Protein AF-A0AAE1GDQ4-F1 (afdb_monomer_lite)

InterPro domains:
  IPR008253 Marvel domain [PF01284] (25-199)
  IPR008253 Marvel domain [PS51225] (25-206)
  IPR050578 MARVEL domain-containing and chemokine-like factor proteins [PTHR22776] (18-206)

Structure (mmCIF, N/CA/C/O backbone):
data_AF-A0AAE1GDQ4-F1
#
_entry.id   AF-A0AAE1GDQ4-F1
#
loop_
_atom_site.group_PDB
_atom_site.id
_atom_site.type_symbol
_atom_site.label_atom_id
_atom_site.label_alt_id
_atom_site.label_comp_id
_atom_site.label_asym_id
_atom_site.label_entity_id
_atom_site.label_seq_id
_atom_site.pdbx_PDB_ins_code
_atom_site.Cartn_x
_atom_site.Cartn_y
_atom_site.Cartn_z
_atom_site.occupancy
_atom_site.B_iso_or_equiv
_atom_site.auth_seq_id
_atom_site.auth_comp_id
_atom_site.auth_asym_id
_atom_site.auth_atom_id
_atom_site.pdbx_PDB_model_num
ATOM 1 N N . MET A 1 1 ? -44.568 0.736 53.222 1.00 46.97 1 MET A N 1
ATOM 2 C CA . MET A 1 1 ? -43.226 1.310 52.987 1.00 46.97 1 MET A CA 1
ATOM 3 C C . MET A 1 1 ? -42.491 0.391 52.023 1.00 46.97 1 MET A C 1
ATOM 5 O O . MET A 1 1 ? -42.365 -0.782 52.337 1.00 46.97 1 MET A O 1
ATOM 9 N N . SER A 1 2 ? -42.116 0.872 50.833 1.00 54.56 2 SER A N 1
ATOM 10 C CA . SER A 1 2 ? -41.377 0.086 49.831 1.00 54.56 2 SER A CA 1
ATOM 11 C C . SER A 1 2 ? -39.882 0.270 50.073 1.00 54.56 2 SER A C 1
ATOM 13 O O . SER A 1 2 ? -39.339 1.333 49.782 1.00 54.56 2 SER A O 1
ATOM 15 N N . THR A 1 3 ? -39.226 -0.729 50.654 1.00 66.75 3 THR A N 1
ATOM 16 C CA . THR A 1 3 ? -37.780 -0.731 50.899 1.00 66.75 3 THR A CA 1
ATOM 17 C C . THR A 1 3 ? -37.045 -0.834 49.563 1.00 66.75 3 THR A C 1
ATOM 19 O O . THR A 1 3 ? -37.092 -1.864 48.894 1.00 66.75 3 THR A O 1
ATOM 22 N N . GLN A 1 4 ? -36.382 0.245 49.147 1.00 67.12 4 GLN A N 1
ATOM 23 C CA . GLN A 1 4 ? -35.534 0.246 47.958 1.00 67.12 4 GLN A CA 1
ATOM 24 C C . GLN A 1 4 ? -34.230 -0.491 48.290 1.00 67.12 4 GLN A C 1
ATOM 26 O O . GLN A 1 4 ? -33.399 0.000 49.050 1.00 67.12 4 GLN A O 1
ATOM 31 N N . VAL A 1 5 ? -34.079 -1.704 47.759 1.00 68.38 5 VAL A N 1
ATOM 32 C CA . VAL A 1 5 ? -32.880 -2.530 47.949 1.00 68.38 5 VAL A CA 1
ATOM 33 C C . VAL A 1 5 ? -31.873 -2.185 46.853 1.00 68.38 5 VAL A C 1
ATOM 35 O O . VAL A 1 5 ? -32.047 -2.560 45.695 1.00 68.38 5 VAL A O 1
ATOM 38 N N . THR A 1 6 ? -30.813 -1.463 47.211 1.00 74.62 6 THR A N 1
ATOM 39 C CA . THR A 1 6 ? -29.694 -1.174 46.303 1.00 74.62 6 THR A CA 1
ATOM 40 C C . THR A 1 6 ? -28.733 -2.361 46.296 1.00 74.62 6 THR A C 1
ATOM 42 O O . THR A 1 6 ? -28.017 -2.605 47.266 1.00 74.62 6 THR A O 1
ATOM 45 N N . VAL A 1 7 ? -28.718 -3.125 45.202 1.00 69.19 7 VAL A N 1
ATOM 46 C CA . VAL A 1 7 ? -27.803 -4.261 45.023 1.00 69.19 7 VAL A CA 1
ATOM 47 C C . VAL A 1 7 ? -26.438 -3.739 44.573 1.00 69.19 7 VAL A C 1
ATOM 49 O O . VAL A 1 7 ? -26.256 -3.351 43.419 1.00 69.19 7 VAL A O 1
ATOM 52 N N . HIS A 1 8 ? -25.452 -3.752 45.469 1.00 58.66 8 HIS A N 1
ATOM 53 C CA . HIS A 1 8 ? -24.060 -3.506 45.100 1.00 58.66 8 HIS A CA 1
ATOM 54 C C . HIS A 1 8 ? -23.492 -4.745 44.399 1.00 58.66 8 HIS A C 1
ATOM 56 O O . HIS A 1 8 ? -23.156 -5.743 45.036 1.00 58.66 8 HIS A O 1
ATOM 62 N N . ARG A 1 9 ? -23.377 -4.699 43.067 1.00 71.38 9 ARG A N 1
ATOM 63 C CA . ARG A 1 9 ? -22.650 -5.723 42.309 1.00 71.38 9 ARG A CA 1
ATOM 64 C C . ARG A 1 9 ? -21.151 -5.484 42.478 1.00 71.38 9 ARG A C 1
ATOM 66 O O . ARG A 1 9 ? -20.588 -4.598 41.842 1.00 71.38 9 ARG A O 1
ATOM 73 N N . MET A 1 10 ? -20.504 -6.282 43.321 1.00 57.12 10 MET A N 1
ATOM 74 C CA . MET A 1 10 ? -19.045 -6.318 43.406 1.00 57.12 10 MET A CA 1
ATOM 75 C C . MET A 1 10 ? -18.496 -6.947 42.119 1.00 57.12 10 MET A C 1
ATOM 77 O O . MET A 1 10 ? -18.742 -8.119 41.836 1.00 57.12 10 MET A O 1
ATOM 81 N N . VAL A 1 11 ? -17.798 -6.158 41.303 1.00 65.12 11 VAL A N 1
ATOM 82 C CA . VAL A 1 11 ? -17.049 -6.667 40.149 1.00 65.12 11 VAL A CA 1
ATOM 83 C C . VAL A 1 11 ? -15.623 -6.915 40.618 1.00 65.12 11 VAL A C 1
ATOM 85 O O . VAL A 1 11 ? -14.851 -5.979 40.801 1.00 65.12 11 VAL A O 1
ATOM 88 N N . THR A 1 12 ? -15.279 -8.178 40.850 1.00 55.09 12 THR A N 1
ATOM 89 C CA . THR A 1 12 ? -13.915 -8.570 41.210 1.00 55.09 12 THR A CA 1
ATOM 90 C C . THR A 1 12 ? -13.038 -8.528 39.959 1.00 55.09 12 THR A C 1
ATOM 92 O O . THR A 1 12 ? -13.081 -9.438 39.134 1.00 55.09 12 THR A O 1
ATOM 95 N N . THR A 1 13 ? -12.246 -7.471 39.788 1.00 55.44 13 THR A N 1
ATOM 96 C CA . THR A 1 13 ? -11.161 -7.432 38.796 1.00 55.44 13 THR A CA 1
ATOM 97 C C . THR A 1 13 ? -9.963 -8.211 39.328 1.00 55.44 13 THR A C 1
ATOM 99 O O . THR A 1 13 ? -9.204 -7.710 40.154 1.00 55.44 13 THR A O 1
ATOM 102 N N . THR A 1 14 ? -9.781 -9.446 38.865 1.00 54.84 14 THR A N 1
ATOM 103 C CA . THR A 1 14 ? -8.554 -10.220 39.080 1.00 54.84 14 THR A CA 1
ATOM 104 C C . THR A 1 14 ? -7.419 -9.628 38.241 1.00 54.84 14 THR A C 1
ATOM 106 O O . THR A 1 14 ? -7.330 -9.856 37.037 1.00 54.84 14 THR A O 1
ATOM 109 N N . THR A 1 15 ? -6.524 -8.862 38.866 1.00 52.34 15 THR A N 1
ATOM 110 C CA . THR A 1 15 ? -5.262 -8.426 38.252 1.00 52.34 15 THR A CA 1
ATOM 111 C C . THR A 1 15 ? -4.237 -9.556 38.336 1.00 52.34 15 THR A C 1
ATOM 113 O O . THR A 1 15 ? -3.347 -9.546 39.184 1.00 52.34 15 THR A O 1
ATOM 116 N N . THR A 1 16 ? -4.363 -10.569 37.480 1.00 49.81 16 THR A N 1
ATOM 117 C CA . THR A 1 16 ? -3.269 -11.523 37.264 1.00 49.81 16 THR A CA 1
ATOM 118 C C . THR A 1 16 ? -2.230 -10.860 36.366 1.00 49.81 16 THR A C 1
ATOM 120 O O . THR A 1 16 ? -2.502 -10.617 35.192 1.00 49.81 16 THR A O 1
ATOM 123 N N . SER A 1 17 ? -1.038 -10.591 36.897 1.00 46.94 17 SER A N 1
ATOM 124 C CA . SER A 1 17 ? 0.158 -10.130 36.172 1.00 46.94 17 SER A CA 1
ATOM 125 C C . SER A 1 17 ? 0.766 -11.220 35.271 1.00 46.94 17 SER A C 1
ATOM 127 O O . SER A 1 17 ? 1.981 -11.356 35.159 1.00 46.94 17 SER A O 1
ATOM 129 N N . ALA A 1 18 ? -0.074 -12.018 34.614 1.00 51.00 18 ALA A N 1
ATOM 130 C CA . ALA A 1 18 ? 0.344 -12.790 33.459 1.00 51.00 18 ALA A CA 1
ATOM 131 C C . ALA A 1 18 ? 0.301 -11.841 32.260 1.00 51.00 18 ALA A C 1
ATOM 133 O O . ALA A 1 18 ? -0.685 -11.127 32.083 1.00 51.00 18 ALA A O 1
ATOM 134 N N . PHE A 1 19 ? 1.358 -11.814 31.448 1.00 56.25 19 PHE A N 1
ATOM 135 C CA . PHE A 1 19 ? 1.336 -11.184 30.130 1.00 56.25 19 PHE A CA 1
ATOM 136 C C . PHE A 1 19 ? 0.206 -11.831 29.320 1.00 56.25 19 PHE A C 1
ATOM 138 O O . PHE A 1 19 ? 0.348 -12.916 28.757 1.00 56.25 19 PHE A O 1
ATOM 145 N N . LEU A 1 20 ? -0.971 -11.214 29.376 1.00 59.50 20 LEU A N 1
ATOM 146 C CA . LEU A 1 20 ? -2.218 -11.791 28.907 1.00 59.50 20 LEU A CA 1
ATOM 147 C C . LEU A 1 20 ? -2.304 -11.479 27.417 1.00 59.50 20 LEU A C 1
ATOM 149 O O . LEU A 1 20 ? -2.966 -10.535 26.994 1.00 59.50 20 LEU A O 1
ATOM 153 N N . VAL A 1 21 ? -1.544 -12.244 26.626 1.00 66.25 21 VAL A N 1
ATOM 154 C CA . VAL A 1 21 ? -1.592 -12.164 25.165 1.00 66.25 21 VAL A CA 1
ATOM 155 C C . VAL A 1 21 ? -3.022 -12.431 24.741 1.00 66.25 21 VAL A C 1
ATOM 157 O O . VAL A 1 21 ? -3.552 -13.527 24.945 1.00 66.25 21 VAL A O 1
ATOM 160 N N . ASN A 1 22 ? -3.652 -11.440 24.121 1.00 70.69 22 ASN A N 1
ATOM 161 C CA . ASN A 1 22 ? -4.989 -11.591 23.578 1.00 70.69 22 ASN A CA 1
ATOM 162 C C . ASN A 1 22 ? -4.940 -12.403 22.273 1.00 70.69 22 ASN A C 1
ATOM 164 O O . ASN A 1 22 ? -5.109 -11.873 21.174 1.00 70.69 22 ASN A O 1
ATOM 168 N N . VAL A 1 23 ? -4.726 -13.718 22.387 1.00 73.50 23 VAL A N 1
ATOM 169 C CA . VAL A 1 23 ? -4.762 -14.662 21.252 1.00 73.50 23 VAL A CA 1
ATOM 170 C C . VAL A 1 23 ? -6.139 -14.642 20.569 1.00 73.50 23 VAL A C 1
ATOM 172 O O . VAL A 1 23 ? -6.253 -14.927 19.376 1.00 73.50 23 VAL A O 1
ATOM 175 N N . GLY A 1 24 ? -7.185 -14.235 21.298 1.00 73.62 24 GLY A N 1
ATOM 176 C CA . GLY A 1 24 ? -8.518 -13.993 20.752 1.00 73.62 24 GLY A CA 1
ATOM 177 C C . GLY A 1 24 ? -8.519 -12.938 19.645 1.00 73.62 24 GLY A C 1
ATOM 178 O O . GLY A 1 24 ? -9.182 -13.143 18.632 1.00 73.62 24 GLY A O 1
ATOM 179 N N . TYR A 1 25 ? -7.719 -11.872 19.774 1.00 75.38 25 TYR A N 1
ATOM 180 C CA . TYR A 1 25 ? -7.635 -10.800 18.775 1.00 75.38 25 TYR A CA 1
ATOM 181 C C . TYR A 1 25 ? -7.062 -11.284 17.436 1.00 75.38 25 TYR A C 1
ATOM 183 O O . TYR A 1 25 ? -7.569 -10.900 16.385 1.00 75.38 25 TYR A O 1
ATOM 191 N N . ILE A 1 26 ? -6.081 -12.195 17.448 1.00 78.88 26 ILE A N 1
ATOM 192 C CA . ILE A 1 26 ? -5.488 -12.775 16.224 1.00 78.88 26 ILE A CA 1
ATOM 193 C C . ILE A 1 26 ? -6.534 -13.522 15.392 1.00 78.88 26 ILE A C 1
ATOM 195 O O . ILE A 1 26 ? -6.470 -13.509 14.168 1.00 78.88 26 ILE A O 1
ATOM 199 N N . LYS A 1 27 ? -7.515 -14.152 16.047 1.00 80.25 27 LYS A N 1
ATOM 200 C CA . LYS A 1 27 ? -8.604 -14.876 15.376 1.00 80.25 27 LYS A CA 1
ATOM 201 C C . LYS A 1 27 ? -9.712 -13.954 14.865 1.00 80.25 27 LYS A C 1
ATOM 203 O O . LYS A 1 27 ? -10.596 -14.411 14.144 1.00 80.25 27 LYS A O 1
ATOM 208 N N . THR A 1 28 ? -9.697 -12.675 15.237 1.00 82.12 28 THR A N 1
ATOM 209 C CA . THR A 1 28 ? -10.681 -11.710 14.740 1.00 82.12 28 THR A CA 1
ATOM 210 C C . THR A 1 28 ? -10.352 -11.286 13.313 1.00 82.12 28 THR A C 1
ATOM 212 O O . THR A 1 28 ? -9.190 -11.192 12.924 1.00 82.12 28 THR A O 1
ATOM 215 N N . PHE A 1 29 ? -11.387 -10.962 12.541 1.00 77.38 29 PHE A N 1
ATOM 216 C CA . PHE A 1 29 ? -11.241 -10.432 11.187 1.00 77.38 29 PHE A CA 1
ATOM 217 C C . PHE A 1 29 ? -10.259 -9.238 11.077 1.00 77.38 29 PHE A C 1
ATOM 219 O O . PHE A 1 29 ? -9.346 -9.318 10.256 1.00 77.38 29 PHE A O 1
ATOM 226 N N . PRO A 1 30 ? -10.351 -8.168 11.901 1.00 78.56 30 PRO A N 1
ATOM 227 C CA . PRO A 1 30 ? -9.391 -7.061 11.840 1.00 78.56 30 PRO A CA 1
ATOM 228 C C . PRO A 1 30 ? -7.964 -7.480 12.223 1.00 78.56 30 PRO A C 1
ATOM 230 O O . PRO A 1 30 ? -7.009 -6.985 11.626 1.00 78.56 30 PRO A O 1
ATOM 233 N N . GLY A 1 31 ? -7.803 -8.421 13.160 1.00 81.75 31 GLY A N 1
ATOM 234 C CA . GLY A 1 31 ? -6.495 -8.977 13.513 1.00 81.75 31 GLY A CA 1
ATOM 235 C C . GLY A 1 31 ? -5.834 -9.697 12.336 1.00 81.75 31 GLY A C 1
ATOM 236 O O . GLY A 1 31 ? -4.683 -9.409 12.008 1.00 81.75 31 GLY A O 1
ATOM 237 N N . ILE A 1 32 ? -6.580 -10.564 11.644 1.00 85.38 32 ILE A N 1
ATOM 238 C CA . ILE A 1 32 ? -6.096 -11.300 10.464 1.00 85.38 32 ILE A CA 1
ATOM 239 C C . ILE A 1 32 ? -5.674 -10.331 9.349 1.00 85.38 32 ILE A C 1
ATOM 241 O O . ILE A 1 32 ? -4.596 -10.483 8.774 1.00 85.38 32 ILE A O 1
ATOM 245 N N . VAL A 1 33 ? -6.481 -9.302 9.070 1.00 82.81 33 VAL A N 1
ATOM 246 C CA . VAL A 1 33 ? -6.175 -8.303 8.029 1.00 82.81 33 VAL A CA 1
ATOM 247 C C . VAL A 1 33 ? -4.870 -7.558 8.331 1.00 82.81 33 VAL A C 1
ATOM 249 O O . VAL A 1 33 ? -4.048 -7.390 7.430 1.00 82.81 33 VAL A O 1
ATOM 252 N N . LYS A 1 34 ? -4.628 -7.170 9.589 1.00 86.75 34 LYS A N 1
ATOM 253 C CA . LYS A 1 34 ? -3.372 -6.514 9.995 1.00 86.75 34 LYS A CA 1
ATOM 254 C C . LYS A 1 34 ? -2.157 -7.433 9.849 1.00 86.75 34 LYS A C 1
ATOM 256 O O . LYS A 1 34 ? -1.096 -6.969 9.443 1.00 86.75 34 LYS A O 1
ATOM 261 N N . ILE A 1 35 ? -2.301 -8.730 10.127 1.00 87.31 35 ILE A N 1
A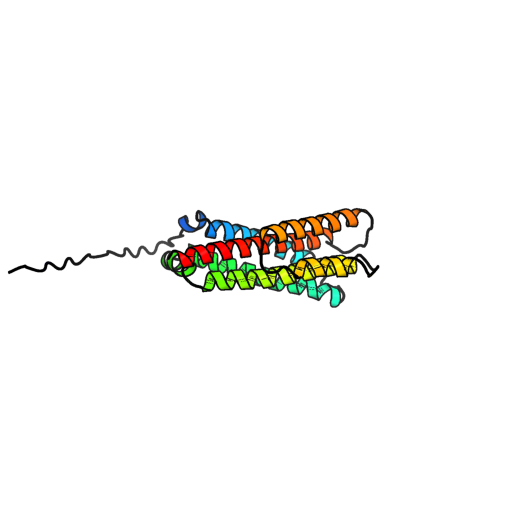TOM 262 C CA . ILE A 1 35 ? -1.217 -9.708 9.928 1.00 87.31 35 ILE A CA 1
ATOM 263 C C . ILE A 1 35 ? -0.839 -9.791 8.447 1.00 87.31 35 ILE A C 1
ATOM 265 O O . ILE A 1 35 ? 0.344 -9.726 8.116 1.00 87.31 35 ILE A O 1
ATOM 269 N N . PHE A 1 36 ? -1.825 -9.861 7.548 1.00 83.81 36 PHE A N 1
ATOM 270 C CA . PHE A 1 36 ? -1.557 -9.835 6.108 1.00 83.81 36 PHE A CA 1
ATOM 271 C C . PHE A 1 36 ? -0.908 -8.519 5.655 1.00 83.81 36 PHE A C 1
ATOM 273 O O . PHE A 1 36 ? 0.040 -8.562 4.872 1.00 83.81 36 PHE A O 1
ATOM 280 N N . GLN A 1 37 ? -1.347 -7.369 6.181 1.00 86.62 37 GLN A N 1
ATOM 281 C CA . GLN A 1 37 ? -0.720 -6.066 5.900 1.00 86.62 37 GLN A CA 1
ATOM 282 C C . GLN A 1 37 ? 0.760 -6.038 6.312 1.00 86.62 37 GLN A C 1
ATOM 284 O O . GLN A 1 37 ? 1.604 -5.549 5.561 1.00 86.62 37 GLN A O 1
ATOM 289 N N . ILE A 1 38 ? 1.091 -6.598 7.482 1.00 88.88 38 ILE A N 1
ATOM 290 C CA . ILE A 1 38 ? 2.470 -6.677 7.983 1.00 88.88 38 ILE A CA 1
ATOM 291 C C . ILE A 1 38 ? 3.315 -7.603 7.107 1.00 88.88 38 ILE A C 1
ATOM 293 O O . ILE A 1 38 ? 4.409 -7.217 6.706 1.00 88.88 38 ILE A O 1
ATOM 297 N N . LEU A 1 39 ? 2.816 -8.797 6.768 1.00 85.94 39 LEU A N 1
ATOM 298 C CA . LEU A 1 39 ? 3.552 -9.746 5.925 1.00 85.94 39 LEU A CA 1
ATOM 299 C C . LEU A 1 39 ? 3.869 -9.150 4.549 1.00 85.94 39 LEU A C 1
ATOM 301 O O . LEU A 1 39 ? 5.018 -9.194 4.109 1.00 85.94 39 LEU A O 1
ATOM 305 N N . LEU A 1 40 ? 2.874 -8.544 3.894 1.00 80.62 40 LEU A N 1
ATOM 306 C CA . LEU A 1 40 ? 3.070 -7.893 2.597 1.00 80.62 40 LEU A CA 1
ATOM 307 C C . LEU A 1 40 ? 4.006 -6.684 2.703 1.00 80.62 40 LEU A C 1
ATOM 309 O O . LEU A 1 40 ? 4.871 -6.514 1.846 1.00 80.62 40 LEU A O 1
ATOM 313 N N . GLY A 1 41 ? 3.886 -5.885 3.768 1.00 85.25 41 GLY A N 1
ATOM 314 C CA . GLY A 1 41 ? 4.785 -4.763 4.036 1.00 85.25 41 GLY A CA 1
ATOM 315 C C . GLY A 1 41 ? 6.239 -5.203 4.232 1.00 85.25 41 GLY A C 1
ATOM 316 O O . GLY A 1 41 ? 7.133 -4.611 3.632 1.00 85.25 41 GLY A O 1
ATOM 317 N N . CYS A 1 42 ? 6.488 -6.274 4.992 1.00 88.31 42 CYS A N 1
ATOM 318 C CA . CYS A 1 42 ? 7.828 -6.839 5.179 1.00 88.31 42 CYS A CA 1
ATOM 319 C C . CYS A 1 42 ? 8.451 -7.285 3.853 1.00 88.31 42 CYS A C 1
ATOM 321 O O . CYS A 1 42 ? 9.611 -6.972 3.584 1.00 88.31 42 CYS A O 1
ATOM 323 N N . VAL A 1 43 ? 7.686 -7.989 3.014 1.00 84.75 43 VAL A N 1
ATOM 324 C CA . VAL A 1 43 ? 8.182 -8.448 1.709 1.00 84.75 43 VAL A CA 1
ATOM 325 C C . VAL A 1 43 ? 8.459 -7.256 0.789 1.00 84.75 43 VAL A C 1
ATOM 327 O O . VAL A 1 43 ? 9.519 -7.203 0.170 1.00 84.75 43 VAL A O 1
ATOM 330 N N . ALA A 1 44 ? 7.564 -6.265 0.739 1.00 83.25 44 ALA A N 1
ATOM 331 C CA . ALA A 1 44 ? 7.743 -5.079 -0.096 1.00 83.25 44 ALA A CA 1
ATOM 332 C C . ALA A 1 44 ? 8.985 -4.257 0.303 1.00 83.25 44 ALA A C 1
ATOM 334 O O . ALA A 1 44 ? 9.791 -3.893 -0.562 1.00 83.25 44 ALA A O 1
ATOM 335 N N . VAL A 1 45 ? 9.170 -4.020 1.609 1.00 89.31 45 VAL A N 1
ATOM 336 C CA . VAL A 1 45 ? 10.340 -3.319 2.167 1.00 89.31 45 VAL A CA 1
ATOM 337 C C . VAL A 1 45 ? 11.620 -4.117 1.930 1.00 89.31 45 VAL A C 1
ATOM 339 O O . VAL A 1 45 ? 12.612 -3.540 1.493 1.00 89.31 45 VAL A O 1
ATOM 342 N N . GLY A 1 46 ? 11.604 -5.432 2.167 1.00 84.25 46 GLY A N 1
ATOM 343 C CA . GLY A 1 46 ? 12.771 -6.292 1.966 1.00 84.25 46 GLY A CA 1
ATOM 344 C C . GLY A 1 46 ? 13.233 -6.321 0.511 1.00 84.25 46 GLY A C 1
ATOM 345 O O . GLY A 1 46 ? 14.427 -6.218 0.240 1.00 84.25 46 GLY A O 1
ATOM 346 N N . ILE A 1 47 ? 12.293 -6.388 -0.436 1.00 83.50 47 ILE A N 1
ATOM 347 C CA . ILE A 1 47 ? 12.612 -6.377 -1.864 1.00 83.50 47 ILE A CA 1
ATOM 348 C C . ILE A 1 47 ? 13.184 -5.021 -2.288 1.00 83.50 47 ILE A C 1
ATOM 350 O O . ILE A 1 47 ? 14.267 -4.979 -2.867 1.00 83.50 47 ILE A O 1
ATOM 354 N N . ILE A 1 48 ? 12.496 -3.911 -2.003 1.00 84.44 48 ILE A N 1
ATOM 355 C CA . ILE A 1 48 ? 12.977 -2.589 -2.443 1.00 84.44 48 ILE A CA 1
ATOM 356 C C . ILE A 1 48 ? 14.283 -2.233 -1.743 1.00 84.44 48 ILE A C 1
ATOM 358 O O . ILE A 1 48 ? 15.209 -1.794 -2.409 1.00 84.44 48 ILE A O 1
ATOM 362 N N . GLY A 1 49 ? 14.408 -2.512 -0.444 1.00 85.50 49 GLY A N 1
ATOM 363 C CA . GLY A 1 49 ? 15.636 -2.265 0.308 1.00 85.50 49 GLY A CA 1
ATOM 364 C C . GLY A 1 49 ? 16.835 -3.073 -0.193 1.00 85.50 49 GLY A C 1
ATOM 365 O O . GLY A 1 49 ? 17.944 -2.552 -0.208 1.00 85.50 49 GLY A O 1
ATOM 366 N N . HIS A 1 50 ? 16.632 -4.315 -0.647 1.00 86.06 50 HIS A N 1
ATOM 367 C CA . HIS A 1 50 ? 17.713 -5.132 -1.207 1.00 86.06 50 HIS A CA 1
ATOM 368 C C . HIS A 1 50 ? 18.156 -4.656 -2.597 1.00 86.06 50 HIS A C 1
ATOM 370 O O . HIS A 1 50 ? 19.340 -4.695 -2.919 1.00 86.06 50 HIS A O 1
ATOM 376 N N . TYR A 1 51 ? 17.210 -4.233 -3.441 1.00 81.81 51 TYR A N 1
ATOM 377 C CA . TYR A 1 51 ? 17.491 -3.838 -4.825 1.00 81.81 51 TYR A CA 1
ATOM 378 C C . TYR A 1 51 ? 17.710 -2.330 -5.012 1.00 81.81 51 TYR A C 1
ATOM 380 O O . TYR A 1 51 ? 17.872 -1.883 -6.151 1.00 81.81 51 TYR A O 1
ATOM 388 N N . ILE A 1 52 ? 17.720 -1.547 -3.931 1.00 82.88 52 ILE A N 1
ATOM 389 C CA . ILE A 1 52 ? 17.908 -0.100 -4.012 1.00 82.88 52 ILE A CA 1
ATOM 390 C C . ILE A 1 52 ? 19.309 0.228 -4.541 1.00 82.88 52 ILE A C 1
ATOM 392 O O . ILE A 1 52 ? 20.333 -0.254 -4.045 1.00 82.88 52 ILE A O 1
ATOM 396 N N . GLY A 1 53 ? 19.355 1.028 -5.603 1.00 74.88 53 GLY A N 1
ATOM 397 C CA . GLY A 1 53 ? 20.597 1.376 -6.286 1.00 74.88 53 GLY A CA 1
ATOM 398 C C . GLY A 1 53 ? 21.303 2.548 -5.612 1.00 74.88 53 GLY A C 1
ATOM 399 O O . GLY A 1 53 ? 21.184 3.668 -6.090 1.00 74.88 53 GLY A O 1
ATOM 400 N N . TRP A 1 54 ? 22.072 2.301 -4.545 1.00 71.69 54 TRP A N 1
ATOM 401 C CA . TRP A 1 54 ? 22.800 3.356 -3.807 1.00 71.69 54 TRP A CA 1
ATOM 402 C C . TRP A 1 54 ? 23.777 4.171 -4.674 1.00 71.69 54 TRP A C 1
ATOM 404 O O . TRP A 1 54 ? 24.055 5.323 -4.362 1.00 71.69 54 TRP A O 1
ATOM 414 N N . ASN A 1 55 ? 24.266 3.588 -5.774 1.00 68.94 55 ASN A N 1
ATOM 415 C CA . ASN A 1 55 ? 25.202 4.223 -6.709 1.00 68.94 55 ASN A CA 1
ATOM 416 C C . ASN A 1 55 ? 24.515 4.807 -7.964 1.00 68.94 55 ASN A C 1
ATOM 418 O O . ASN A 1 55 ? 25.199 5.169 -8.921 1.00 68.94 55 ASN A O 1
ATOM 422 N N . GLY A 1 56 ? 23.179 4.831 -8.008 1.00 63.66 56 GLY A N 1
ATOM 423 C CA . GLY A 1 56 ? 22.405 5.374 -9.128 1.00 63.66 56 GLY A CA 1
ATOM 424 C C . GLY A 1 56 ? 22.354 6.905 -9.137 1.00 63.66 56 GLY A C 1
ATOM 425 O O . GLY A 1 56 ? 22.656 7.561 -8.143 1.00 63.66 56 GLY A O 1
ATOM 426 N N . HIS A 1 57 ? 21.945 7.487 -10.268 1.00 67.06 57 HIS A N 1
ATOM 427 C CA . HIS A 1 57 ? 21.641 8.921 -10.332 1.00 67.06 57 HIS A CA 1
ATOM 428 C C . HIS A 1 57 ? 20.450 9.252 -9.420 1.00 67.06 57 HIS A C 1
ATOM 430 O O . HIS A 1 57 ? 19.520 8.453 -9.293 1.00 67.06 57 HIS A O 1
ATOM 436 N N . SER A 1 58 ? 20.458 10.448 -8.825 1.00 66.12 58 SER A N 1
ATOM 437 C CA . SER A 1 58 ? 19.455 10.911 -7.855 1.00 66.12 58 SER A CA 1
ATOM 438 C C . SER A 1 58 ? 18.008 10.717 -8.325 1.00 66.12 58 SER A C 1
ATOM 440 O O . SER A 1 58 ? 17.148 10.372 -7.520 1.00 66.12 58 SER A O 1
ATOM 442 N N . ASP A 1 59 ? 17.749 10.859 -9.627 1.00 69.81 59 ASP A N 1
ATOM 443 C CA . ASP A 1 59 ? 16.415 10.714 -10.224 1.00 69.81 59 ASP A CA 1
ATOM 444 C C . ASP A 1 59 ? 15.833 9.294 -10.117 1.00 69.81 59 ASP A C 1
ATOM 446 O O . ASP A 1 59 ? 14.613 9.131 -10.095 1.00 69.81 59 ASP A O 1
ATOM 450 N N . GLU A 1 60 ? 16.680 8.266 -10.022 1.00 70.44 60 GLU A N 1
ATOM 451 C CA . GLU A 1 60 ? 16.260 6.862 -9.892 1.00 70.44 60 GLU A CA 1
ATOM 452 C C . GLU A 1 60 ? 16.008 6.473 -8.428 1.00 70.44 60 GLU A C 1
ATOM 454 O O . GLU A 1 60 ? 15.175 5.620 -8.125 1.00 70.44 60 GLU A O 1
ATOM 459 N N . LEU A 1 61 ? 16.702 7.137 -7.501 1.00 80.06 61 LEU A N 1
ATOM 460 C CA . LEU A 1 61 ? 16.657 6.832 -6.072 1.00 80.06 61 LEU A CA 1
ATOM 461 C C . LEU A 1 61 ? 15.403 7.406 -5.390 1.00 80.06 61 LEU A C 1
ATOM 463 O O . LEU A 1 61 ? 14.847 6.788 -4.482 1.00 80.06 61 LEU A O 1
ATOM 467 N N . VAL A 1 62 ? 14.941 8.582 -5.828 1.00 84.88 62 VAL A N 1
ATOM 468 C CA . VAL A 1 62 ? 13.777 9.291 -5.262 1.00 84.88 62 VAL A CA 1
ATOM 469 C C . VAL A 1 62 ? 12.497 8.433 -5.204 1.00 84.88 62 VAL A C 1
ATOM 471 O O . VAL A 1 62 ? 11.912 8.342 -4.121 1.00 84.88 62 VAL A O 1
ATOM 474 N N . PRO A 1 63 ? 12.035 7.777 -6.289 1.00 82.50 63 PRO A N 1
ATOM 475 C CA . PRO A 1 63 ? 10.831 6.936 -6.250 1.00 82.50 63 PRO A CA 1
ATOM 476 C C . PRO A 1 63 ? 10.975 5.707 -5.351 1.00 82.50 63 PRO A C 1
ATOM 478 O O . PRO A 1 63 ? 10.022 5.340 -4.659 1.00 82.50 63 PRO A O 1
ATOM 481 N N . GLU A 1 64 ? 12.158 5.095 -5.323 1.00 84.06 64 GLU A N 1
ATOM 482 C CA . GLU A 1 64 ? 12.444 3.920 -4.493 1.00 84.06 64 GLU A CA 1
ATOM 483 C C . GLU A 1 64 ? 12.448 4.278 -3.004 1.00 84.06 64 GLU A C 1
ATOM 485 O O . GLU A 1 64 ? 11.798 3.599 -2.205 1.00 84.06 64 GLU A O 1
ATOM 490 N N . LEU A 1 65 ? 13.101 5.385 -2.636 1.00 87.38 65 LEU A N 1
ATOM 491 C CA . LEU A 1 65 ? 13.115 5.917 -1.272 1.00 87.38 65 LEU A CA 1
ATOM 492 C C . LEU A 1 65 ? 11.727 6.351 -0.809 1.00 87.38 65 LEU A C 1
ATOM 494 O O . LEU A 1 65 ? 11.345 6.058 0.323 1.00 87.38 65 LEU A O 1
ATOM 498 N N . PHE A 1 66 ? 10.962 7.031 -1.667 1.00 87.69 66 PHE A N 1
ATOM 499 C CA . PHE A 1 66 ? 9.616 7.480 -1.322 1.00 87.69 66 PHE A CA 1
ATOM 500 C C . PHE A 1 66 ? 8.698 6.293 -1.013 1.00 87.69 66 PHE A C 1
ATOM 502 O O . PHE A 1 66 ? 8.027 6.279 0.022 1.00 87.69 66 PHE A O 1
ATOM 509 N N . PHE A 1 67 ? 8.716 5.256 -1.855 1.00 87.00 67 PHE A N 1
ATOM 510 C CA . PHE A 1 67 ? 7.983 4.023 -1.581 1.00 87.00 67 PHE A CA 1
ATOM 511 C C . PHE A 1 67 ? 8.469 3.336 -0.301 1.00 87.00 67 PHE A C 1
ATOM 513 O O . PHE A 1 67 ? 7.648 2.973 0.543 1.00 87.00 67 PHE A O 1
ATOM 520 N N . LEU A 1 68 ? 9.785 3.212 -0.113 1.00 89.25 68 LEU A N 1
ATOM 521 C CA . LEU A 1 68 ? 10.370 2.567 1.062 1.00 89.25 68 LEU A CA 1
ATOM 522 C C . LEU A 1 68 ? 10.010 3.300 2.368 1.00 89.25 68 LEU A C 1
ATOM 524 O O . LEU A 1 68 ? 9.667 2.650 3.356 1.00 89.25 68 LEU A O 1
ATOM 528 N N . LEU A 1 69 ? 10.006 4.635 2.378 1.00 92.19 69 LEU A N 1
ATOM 529 C CA . LEU A 1 69 ? 9.644 5.451 3.542 1.00 92.19 69 LEU A CA 1
ATOM 530 C C . LEU A 1 69 ? 8.172 5.266 3.937 1.00 92.19 69 LEU A C 1
ATOM 532 O O . LEU A 1 69 ? 7.853 5.072 5.112 1.00 92.19 69 LEU A O 1
ATOM 536 N N . ILE A 1 70 ? 7.264 5.287 2.958 1.00 89.88 70 ILE A N 1
ATOM 537 C CA . ILE A 1 70 ? 5.836 5.075 3.217 1.00 89.88 70 ILE A CA 1
ATOM 538 C C . ILE A 1 70 ? 5.585 3.634 3.672 1.00 89.88 70 ILE A C 1
ATOM 540 O O . ILE A 1 70 ? 4.865 3.411 4.652 1.00 89.88 70 ILE A O 1
ATOM 544 N N . ALA A 1 71 ? 6.213 2.663 3.005 1.00 87.38 71 ALA A N 1
ATOM 545 C CA . ALA A 1 71 ? 6.058 1.249 3.310 1.00 87.38 71 ALA A CA 1
ATOM 546 C C . ALA A 1 71 ? 6.545 0.900 4.719 1.00 87.38 71 ALA A C 1
ATOM 548 O O . ALA A 1 71 ? 5.835 0.212 5.454 1.00 87.38 71 ALA A O 1
ATOM 549 N N . THR A 1 72 ? 7.708 1.420 5.118 1.00 91.12 72 THR A N 1
ATOM 550 C CA . THR A 1 72 ? 8.276 1.231 6.462 1.00 91.12 72 THR A CA 1
ATOM 551 C C . THR A 1 72 ? 7.459 1.940 7.535 1.00 91.12 72 THR A C 1
ATOM 553 O O . THR A 1 72 ? 7.161 1.328 8.558 1.00 91.12 72 THR A O 1
ATOM 556 N N . THR A 1 73 ? 7.018 3.179 7.298 1.00 91.19 73 THR A N 1
ATOM 557 C CA . THR A 1 73 ? 6.172 3.913 8.254 1.00 91.19 73 THR A CA 1
ATOM 558 C C . THR A 1 73 ? 4.869 3.158 8.518 1.00 91.19 73 THR A C 1
ATOM 560 O O . THR A 1 73 ? 4.522 2.888 9.666 1.00 91.19 73 THR A O 1
ATOM 563 N N . CYS A 1 74 ? 4.172 2.731 7.462 1.00 88.44 74 CYS A N 1
ATOM 564 C CA . CYS A 1 74 ? 2.927 1.977 7.592 1.00 88.44 74 CYS A CA 1
ATOM 565 C C . CYS A 1 74 ? 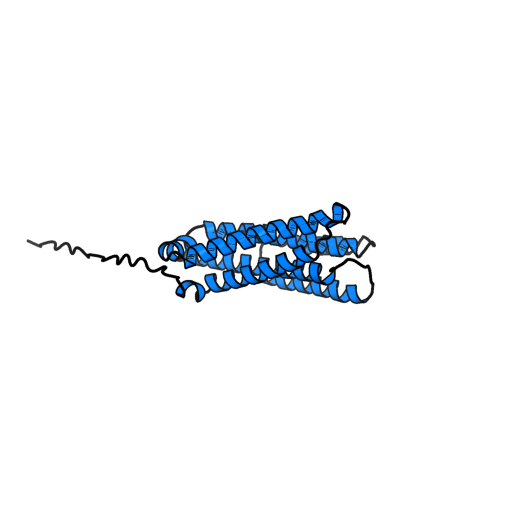3.141 0.591 8.221 1.00 88.44 74 CYS A C 1
ATOM 567 O O . CYS A 1 74 ? 2.319 0.165 9.036 1.00 88.44 74 CYS A O 1
ATOM 569 N N . LEU A 1 75 ? 4.250 -0.086 7.900 1.00 89.50 75 LEU A N 1
ATOM 570 C CA . LEU A 1 75 ? 4.640 -1.347 8.530 1.00 89.50 75 LEU A CA 1
ATOM 571 C C . LEU A 1 75 ? 4.815 -1.165 10.043 1.00 89.50 75 LEU A C 1
ATOM 573 O O . LEU A 1 75 ? 4.155 -1.861 10.810 1.00 89.50 75 LEU A O 1
ATOM 577 N N . ILE A 1 76 ? 5.622 -0.187 10.466 1.00 92.19 76 ILE A N 1
ATOM 578 C CA . ILE A 1 76 ? 5.877 0.122 11.881 1.00 92.19 76 ILE A CA 1
ATOM 579 C C . ILE A 1 76 ? 4.578 0.505 12.601 1.00 92.19 76 ILE A C 1
ATOM 581 O O . ILE A 1 76 ? 4.295 0.004 13.687 1.00 92.19 76 ILE A O 1
ATOM 585 N N . THR A 1 77 ? 3.741 1.363 12.016 1.00 90.50 77 THR A N 1
ATOM 586 C CA . THR A 1 77 ? 2.481 1.743 12.670 1.00 90.50 77 THR A CA 1
ATOM 587 C C . THR A 1 77 ? 1.520 0.556 12.789 1.00 90.50 77 THR A C 1
ATOM 589 O O . THR A 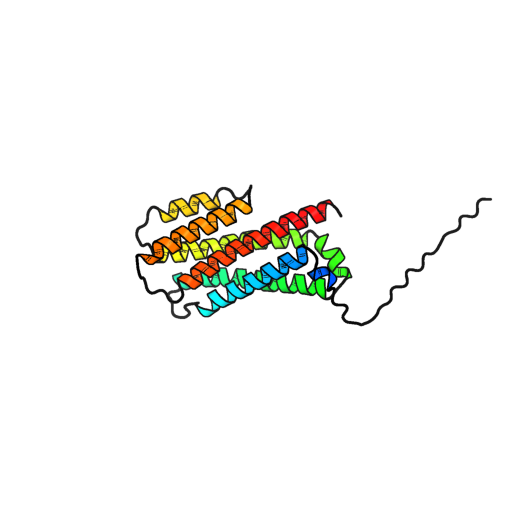1 77 ? 0.872 0.401 13.823 1.00 90.50 77 THR A O 1
ATOM 592 N N . THR A 1 78 ? 1.449 -0.322 11.782 1.00 88.69 78 THR A N 1
ATOM 593 C CA . THR A 1 78 ? 0.575 -1.509 11.828 1.00 88.69 78 THR A CA 1
ATOM 594 C C . THR A 1 78 ? 1.073 -2.535 12.842 1.00 88.69 78 THR A C 1
ATOM 596 O O . THR A 1 78 ? 0.255 -3.106 13.566 1.00 88.69 78 THR A O 1
ATOM 599 N N . THR A 1 79 ? 2.390 -2.746 12.952 1.00 88.94 79 THR A N 1
ATOM 600 C CA . THR A 1 79 ? 2.959 -3.637 13.974 1.00 88.94 79 THR A CA 1
ATOM 601 C C . THR A 1 79 ? 2.720 -3.098 15.379 1.00 88.94 79 THR A C 1
ATOM 603 O O . THR A 1 79 ? 2.297 -3.865 16.241 1.00 88.94 79 THR A O 1
ATOM 606 N N . ILE A 1 80 ? 2.895 -1.791 15.606 1.00 89.25 80 ILE A N 1
ATOM 607 C CA . ILE A 1 80 ? 2.601 -1.157 16.900 1.00 89.25 80 ILE A CA 1
ATOM 608 C C . ILE A 1 80 ? 1.112 -1.279 17.235 1.00 89.25 80 ILE A C 1
ATOM 610 O O . ILE A 1 80 ? 0.773 -1.665 18.351 1.00 89.25 80 ILE A O 1
ATOM 614 N N . LEU A 1 81 ? 0.215 -1.006 16.281 1.00 84.69 81 LEU A N 1
ATOM 615 C CA . LEU A 1 81 ? -1.233 -1.138 16.479 1.00 84.69 81 LEU A CA 1
ATOM 616 C C . LEU A 1 81 ? -1.642 -2.573 16.822 1.00 84.69 81 LEU A C 1
ATOM 618 O O . LEU A 1 81 ? -2.423 -2.787 17.751 1.00 84.69 81 LEU A O 1
ATOM 622 N N . LEU A 1 82 ? -1.105 -3.555 16.097 1.00 84.38 82 LEU A N 1
ATOM 623 C CA . LEU A 1 82 ? -1.368 -4.965 16.358 1.00 84.38 82 LEU A CA 1
ATOM 624 C C . LEU A 1 82 ? -0.824 -5.371 17.732 1.00 84.38 82 LEU A C 1
ATOM 626 O O . LEU A 1 82 ? -1.561 -5.958 18.521 1.00 84.38 82 LEU A O 1
ATOM 630 N N . LEU A 1 83 ? 0.419 -5.009 18.056 1.00 84.12 83 LEU A N 1
ATOM 631 C CA . LEU A 1 83 ? 1.037 -5.325 19.343 1.00 84.12 83 LEU A CA 1
ATOM 632 C C . LEU A 1 83 ? 0.284 -4.668 20.507 1.00 84.12 83 LEU A C 1
ATOM 634 O O . LEU A 1 83 ? 0.064 -5.302 21.533 1.00 84.12 83 LEU A O 1
ATOM 638 N N . SER A 1 84 ? -0.190 -3.436 20.325 1.00 83.25 84 SER A N 1
ATOM 639 C CA . SER A 1 84 ? -1.011 -2.722 21.306 1.00 83.25 84 SER A CA 1
ATOM 640 C C . SER A 1 84 ? -2.337 -3.447 21.584 1.00 83.25 84 SER A C 1
ATOM 642 O O . SER A 1 84 ? -2.759 -3.549 22.737 1.00 83.25 84 SER A O 1
ATOM 644 N N . CYS A 1 85 ? -2.955 -4.034 20.552 1.00 77.88 85 CYS A N 1
ATOM 645 C CA . CYS A 1 85 ? -4.158 -4.860 20.696 1.00 77.88 85 CYS A CA 1
ATOM 646 C C . CYS A 1 85 ? -3.873 -6.261 21.277 1.00 77.88 85 CYS A C 1
ATOM 648 O O . CYS A 1 85 ? -4.752 -6.846 21.911 1.00 77.88 85 CYS A O 1
ATOM 650 N N . LEU A 1 86 ? -2.668 -6.810 21.083 1.00 78.12 86 LEU A N 1
ATOM 651 C CA . LEU A 1 86 ? -2.271 -8.107 21.646 1.00 78.12 86 LEU A CA 1
ATOM 652 C C . LEU A 1 86 ? -1.860 -8.024 23.116 1.00 78.12 86 LEU A C 1
ATOM 654 O O . LEU A 1 86 ? -2.210 -8.917 23.884 1.00 78.12 86 LEU A O 1
ATOM 658 N N . CYS A 1 87 ? -1.131 -6.977 23.505 1.00 78.25 87 CYS A N 1
ATOM 659 C CA . CYS A 1 87 ? -0.590 -6.818 24.855 1.00 78.25 87 CYS A CA 1
ATOM 660 C C . CYS A 1 87 ? -1.618 -6.284 25.867 1.00 78.25 87 CYS A C 1
ATOM 662 O O . CYS A 1 87 ? -1.366 -6.354 27.067 1.00 78.25 87 CYS A O 1
ATOM 664 N N . SER A 1 88 ? -2.758 -5.738 25.421 1.00 71.44 88 SER A N 1
ATOM 665 C CA . SER A 1 88 ? -3.760 -5.140 26.313 1.00 71.44 88 SER A CA 1
ATOM 666 C C . SER A 1 88 ? -5.200 -5.414 25.868 1.00 71.44 88 SER A C 1
ATOM 668 O O . SER A 1 88 ? -5.658 -4.968 24.813 1.00 71.44 88 SER A O 1
ATOM 670 N N . ILE A 1 89 ? -5.9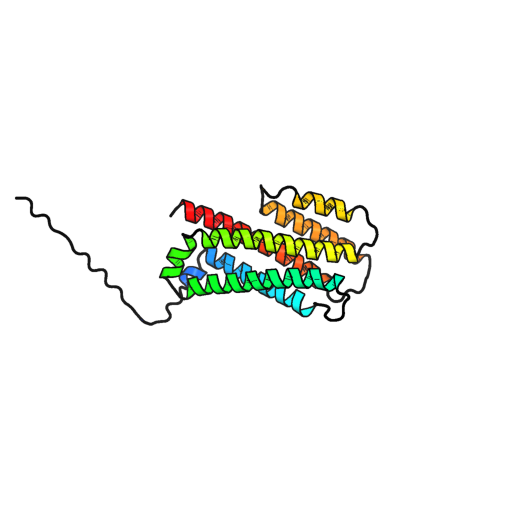53 -6.101 26.733 1.00 66.12 89 ILE A N 1
ATOM 671 C CA . ILE A 1 89 ? -7.379 -6.408 26.539 1.00 66.12 89 ILE A CA 1
ATOM 672 C C . ILE A 1 89 ? -8.228 -5.130 26.534 1.00 66.12 89 ILE A C 1
ATOM 674 O O . ILE A 1 89 ? -9.149 -5.008 25.725 1.00 66.12 89 ILE A O 1
ATOM 678 N N . ALA A 1 90 ? -7.899 -4.154 27.388 1.00 64.44 90 ALA A N 1
ATOM 679 C CA . ALA A 1 90 ? -8.591 -2.866 27.416 1.00 64.44 90 ALA A CA 1
ATOM 680 C C . ALA A 1 90 ? -8.430 -2.142 26.072 1.00 64.44 90 ALA A C 1
ATOM 682 O O . ALA A 1 90 ? -9.410 -1.703 25.467 1.00 64.44 90 ALA A O 1
ATOM 683 N N . THR A 1 91 ? -7.206 -2.128 25.548 1.00 66.00 91 THR A N 1
ATOM 684 C CA . THR A 1 91 ? -6.866 -1.498 24.273 1.00 66.00 91 THR A CA 1
ATOM 685 C C . THR A 1 91 ? -7.577 -2.161 23.090 1.00 66.00 91 THR A C 1
ATOM 687 O O . THR A 1 91 ? -8.133 -1.459 22.246 1.00 66.00 91 THR A O 1
ATOM 690 N N . ALA A 1 92 ? -7.663 -3.496 23.070 1.00 63.84 92 ALA A N 1
ATOM 691 C CA . ALA A 1 92 ? -8.386 -4.248 22.039 1.00 63.84 92 ALA A CA 1
ATOM 692 C C . ALA A 1 92 ? -9.891 -3.920 21.971 1.00 63.84 92 ALA A C 1
ATOM 694 O O . ALA A 1 92 ? -10.507 -4.091 20.921 1.00 63.84 92 ALA A O 1
ATOM 695 N N . SER A 1 93 ? -10.491 -3.450 23.071 1.00 66.88 93 SER A N 1
ATOM 696 C CA . SER A 1 93 ? -11.913 -3.077 23.127 1.00 66.88 93 SER A CA 1
ATOM 697 C C . SER A 1 93 ? -12.183 -1.595 22.835 1.00 66.88 93 SER A C 1
ATOM 699 O O . SER A 1 93 ? -13.285 -1.248 22.404 1.00 66.88 93 SER A O 1
ATOM 701 N N . ILE A 1 94 ? -11.185 -0.731 23.058 1.00 70.25 94 ILE A N 1
ATOM 702 C CA . ILE A 1 94 ? -11.303 0.728 22.935 1.00 70.25 94 ILE A CA 1
ATOM 703 C C . ILE A 1 94 ? -10.847 1.193 21.550 1.00 70.25 94 ILE A C 1
ATOM 705 O O . ILE A 1 94 ? -11.582 1.929 20.900 1.00 70.25 94 ILE A O 1
ATOM 709 N N . ILE A 1 95 ? -9.685 0.738 21.061 1.00 70.69 95 ILE A N 1
ATOM 710 C CA . ILE A 1 95 ? -9.106 1.205 19.786 1.00 70.69 95 ILE A CA 1
ATOM 711 C C . ILE A 1 95 ? -10.062 1.031 18.593 1.00 70.69 95 ILE A C 1
ATOM 713 O O . ILE A 1 95 ? -10.262 2.022 17.886 1.00 70.69 95 ILE A O 1
ATOM 717 N N . PRO A 1 96 ? -10.741 -0.120 18.399 1.00 65.19 96 PRO A N 1
ATOM 718 C CA . PRO A 1 96 ? -11.656 -0.302 17.266 1.00 65.19 96 PRO A CA 1
ATOM 719 C C . PRO A 1 96 ? -12.895 0.598 17.306 1.00 65.19 96 PRO A C 1
ATOM 721 O O . PRO A 1 96 ? -13.609 0.709 16.310 1.00 65.19 96 PRO A O 1
ATOM 724 N N . LYS A 1 97 ? -13.167 1.222 18.459 1.00 63.78 97 LYS A N 1
ATOM 725 C CA . LYS A 1 97 ? -14.253 2.190 18.651 1.00 63.78 97 LYS A CA 1
ATOM 726 C C . LYS A 1 97 ? -13.796 3.637 18.464 1.00 63.78 97 LYS A C 1
ATOM 728 O O . LYS A 1 97 ? -14.622 4.543 18.491 1.00 63.78 97 LYS A O 1
ATOM 733 N N . THR A 1 98 ? -12.499 3.875 18.284 1.00 74.75 98 THR A N 1
ATOM 734 C CA . THR A 1 98 ? -11.960 5.218 18.054 1.00 74.75 98 THR A CA 1
ATOM 735 C C . THR A 1 98 ? -11.857 5.532 16.564 1.00 74.75 98 THR A C 1
ATOM 737 O O . THR A 1 98 ? -11.560 4.664 15.745 1.00 74.75 98 THR A O 1
ATOM 740 N N . LEU A 1 99 ? -12.009 6.813 16.210 1.00 75.06 99 LEU A N 1
ATOM 741 C CA . LEU A 1 99 ? -11.751 7.297 14.848 1.00 75.06 99 LEU A CA 1
ATOM 742 C C . LEU A 1 99 ? -10.280 7.129 14.431 1.00 75.06 99 LEU A C 1
ATOM 744 O O . LEU A 1 99 ? -9.977 7.159 13.240 1.00 75.06 99 LEU A O 1
ATOM 748 N N . PHE A 1 100 ? -9.368 6.918 15.384 1.00 79.25 100 PHE A N 1
ATOM 749 C CA . PHE A 1 100 ? -7.938 6.781 15.122 1.00 79.25 100 PHE A CA 1
ATOM 750 C C . PHE A 1 100 ? -7.635 5.663 14.121 1.00 79.25 100 PHE A C 1
ATOM 752 O O . PHE A 1 100 ? -6.911 5.886 13.154 1.00 79.25 100 PHE A O 1
ATOM 759 N N . GLU A 1 101 ? -8.239 4.485 14.297 1.00 77.12 101 GLU A N 1
ATOM 760 C CA . GLU A 1 101 ? -8.006 3.345 13.407 1.00 77.12 101 GLU A CA 1
ATOM 761 C C . GLU A 1 101 ? -8.546 3.607 11.990 1.00 77.12 101 GLU A C 1
ATOM 763 O O . GLU A 1 101 ? -7.863 3.316 11.006 1.00 77.12 101 GLU A O 1
ATOM 768 N N . THR A 1 102 ? -9.720 4.242 11.874 1.00 75.19 102 THR A N 1
ATOM 769 C CA . THR A 1 102 ? -10.286 4.639 10.571 1.00 75.19 102 THR A CA 1
ATOM 770 C C . THR A 1 102 ? -9.410 5.658 9.842 1.00 75.19 102 THR A C 1
ATOM 772 O O . THR A 1 102 ? -9.110 5.480 8.660 1.00 75.19 102 THR A O 1
ATOM 775 N N . LEU A 1 103 ? -8.962 6.705 10.543 1.00 78.69 103 LEU A N 1
ATOM 776 C CA . LEU A 1 103 ? -8.155 7.783 9.975 1.00 78.69 103 LEU A CA 1
ATOM 777 C C . LEU A 1 103 ? -6.775 7.276 9.571 1.00 78.69 103 LEU A C 1
ATOM 779 O O . LEU A 1 103 ? -6.308 7.588 8.478 1.00 78.69 103 LEU A O 1
ATOM 783 N N . TYR A 1 104 ? -6.160 6.436 10.407 1.00 84.88 104 TYR A N 1
ATOM 784 C CA . TYR A 1 104 ? -4.898 5.787 10.080 1.00 84.88 104 TYR A CA 1
ATOM 785 C C . TYR A 1 104 ? -5.013 4.968 8.793 1.00 84.88 104 TYR A C 1
ATOM 787 O O . TYR A 1 104 ? -4.218 5.160 7.876 1.00 84.88 104 TYR A O 1
ATOM 795 N N . HIS A 1 105 ? -6.015 4.090 8.685 1.00 82.00 105 HIS A N 1
ATOM 796 C CA . HIS A 1 105 ? -6.166 3.256 7.495 1.00 82.00 105 HIS A CA 1
ATOM 797 C C . HIS A 1 105 ? -6.489 4.080 6.238 1.00 82.00 105 HIS A C 1
ATOM 799 O O . HIS A 1 105 ? -6.017 3.732 5.156 1.00 82.00 105 HIS A O 1
ATOM 805 N N . LEU A 1 106 ? -7.224 5.189 6.364 1.00 81.06 106 LEU A N 1
ATOM 806 C CA . LEU A 1 106 ? -7.492 6.111 5.256 1.00 81.06 106 LEU A CA 1
ATOM 807 C C . LEU A 1 106 ? -6.219 6.828 4.786 1.00 81.06 106 LEU A C 1
ATOM 809 O O . LEU A 1 106 ? -5.912 6.813 3.595 1.00 81.06 106 LEU A O 1
ATOM 813 N N . VAL A 1 107 ? -5.448 7.404 5.710 1.00 81.69 107 VAL A N 1
ATOM 814 C CA . VAL A 1 107 ? -4.192 8.101 5.386 1.00 81.69 107 VAL A CA 1
ATOM 815 C C . VAL A 1 107 ? -3.156 7.125 4.830 1.00 81.69 107 VAL A C 1
ATOM 817 O O . VAL A 1 107 ? -2.535 7.409 3.806 1.00 81.69 107 VAL A O 1
ATOM 820 N N . ALA A 1 108 ? -3.019 5.947 5.445 1.00 82.44 108 ALA A N 1
ATOM 821 C CA . ALA A 1 108 ? -2.137 4.889 4.966 1.00 82.44 108 ALA A CA 1
ATOM 822 C C . ALA A 1 108 ? -2.510 4.463 3.543 1.00 82.44 108 ALA A C 1
ATOM 824 O O . ALA A 1 108 ? -1.626 4.370 2.702 1.00 82.44 108 ALA A O 1
ATOM 825 N N . THR A 1 109 ? -3.803 4.293 3.245 1.00 80.31 109 THR A N 1
ATOM 826 C CA . THR A 1 109 ? -4.279 3.982 1.887 1.00 80.31 109 THR A CA 1
ATOM 827 C C . THR A 1 109 ? -3.793 5.014 0.872 1.00 80.31 109 THR A C 1
ATOM 829 O O . THR A 1 109 ? -3.213 4.642 -0.144 1.00 80.31 109 THR A O 1
ATOM 832 N N . LEU A 1 110 ? -4.036 6.303 1.125 1.00 80.31 110 LEU A N 1
ATOM 833 C CA . LEU A 1 110 ? -3.707 7.367 0.173 1.00 80.31 110 LEU A CA 1
ATOM 834 C C . LEU A 1 110 ? -2.198 7.449 -0.075 1.00 80.31 110 LEU A C 1
ATOM 836 O O . LEU A 1 110 ? -1.762 7.541 -1.223 1.00 80.31 110 LEU A O 1
ATOM 840 N N . LEU A 1 111 ? -1.404 7.362 0.994 1.00 81.06 111 LEU A N 1
ATOM 841 C CA . LEU A 1 111 ? 0.051 7.426 0.908 1.00 81.06 111 LEU A CA 1
ATOM 842 C C . LEU A 1 111 ? 0.645 6.201 0.203 1.00 81.06 111 LEU A C 1
ATOM 844 O O . LEU A 1 111 ? 1.496 6.370 -0.669 1.00 81.06 111 LEU A O 1
ATOM 848 N N . TYR A 1 112 ? 0.199 4.984 0.540 1.00 80.50 112 TYR A N 1
ATOM 849 C CA . TYR A 1 112 ? 0.683 3.753 -0.103 1.00 80.50 112 TYR A CA 1
ATOM 850 C C . TYR A 1 112 ? 0.284 3.691 -1.578 1.00 80.50 112 TYR A C 1
ATOM 852 O O . TYR A 1 112 ? 1.071 3.242 -2.408 1.00 80.50 112 TYR A O 1
ATOM 860 N N . PHE A 1 113 ? -0.916 4.172 -1.912 1.00 78.44 113 PHE A N 1
ATOM 861 C CA . PHE A 1 113 ? -1.375 4.256 -3.293 1.00 78.44 113 PHE A CA 1
ATOM 862 C C . PHE A 1 113 ? -0.512 5.222 -4.106 1.00 78.44 113 PHE A C 1
ATOM 864 O O . PHE A 1 113 ? -0.011 4.856 -5.169 1.00 78.44 113 PHE A O 1
ATOM 871 N N . ALA A 1 114 ? -0.297 6.435 -3.589 1.00 78.56 114 ALA A N 1
ATOM 872 C CA . ALA A 1 114 ? 0.501 7.453 -4.260 1.00 78.56 114 ALA A CA 1
ATOM 873 C C . ALA A 1 114 ? 1.955 6.999 -4.465 1.00 78.56 114 ALA A C 1
ATOM 875 O O . ALA A 1 114 ? 2.499 7.152 -5.560 1.00 78.56 114 ALA A O 1
ATOM 876 N N . SER A 1 115 ? 2.575 6.401 -3.443 1.00 81.12 115 SER A N 1
ATOM 877 C CA . SER A 1 115 ? 3.969 5.957 -3.519 1.00 81.12 115 SER A CA 1
ATOM 878 C C . SER A 1 115 ? 4.160 4.741 -4.426 1.00 81.12 115 SER A C 1
ATOM 880 O O . SER A 1 115 ? 5.089 4.726 -5.235 1.00 81.12 115 SER A O 1
ATOM 882 N N . ALA A 1 116 ? 3.258 3.756 -4.364 1.00 78.81 116 ALA A N 1
ATOM 883 C CA . ALA A 1 116 ? 3.304 2.583 -5.235 1.00 78.81 116 ALA A CA 1
ATOM 884 C C . ALA A 1 116 ? 3.079 2.961 -6.704 1.00 78.81 116 ALA A C 1
ATOM 886 O O . ALA A 1 116 ? 3.775 2.461 -7.589 1.00 78.81 116 ALA A O 1
ATOM 887 N N . LEU A 1 117 ? 2.141 3.876 -6.968 1.00 76.31 117 LEU A N 1
ATOM 888 C CA . LEU A 1 117 ? 1.870 4.362 -8.316 1.00 76.31 117 LEU A CA 1
ATOM 889 C C . LEU A 1 117 ? 3.062 5.142 -8.881 1.00 76.31 117 LEU A C 1
ATOM 891 O O . LEU A 1 117 ? 3.451 4.910 -10.024 1.00 76.31 117 LEU A O 1
ATOM 895 N N . TYR A 1 118 ? 3.665 6.026 -8.084 1.00 80.00 118 TYR A N 1
ATOM 896 C CA . TYR A 1 118 ? 4.838 6.796 -8.497 1.00 80.00 118 TYR A CA 1
ATOM 897 C C . TYR A 1 118 ? 6.022 5.889 -8.866 1.00 80.00 118 TYR A C 1
ATOM 899 O O . TYR A 1 118 ? 6.603 6.049 -9.942 1.00 80.00 118 TYR A O 1
ATOM 907 N N . LEU A 1 119 ? 6.317 4.883 -8.033 1.00 78.25 119 LEU A N 1
ATOM 908 C CA . LEU A 1 119 ? 7.359 3.890 -8.304 1.00 78.25 119 LEU A CA 1
ATOM 909 C C . LEU A 1 119 ? 7.090 3.118 -9.606 1.00 78.25 119 LEU A C 1
ATOM 911 O O . LEU A 1 119 ? 7.989 2.947 -10.430 1.00 78.25 119 LEU A O 1
ATOM 915 N N . LEU A 1 120 ? 5.846 2.684 -9.821 1.00 74.56 120 LEU A N 1
ATOM 916 C CA . LEU A 1 120 ? 5.460 1.898 -10.993 1.00 74.56 120 LEU A CA 1
ATOM 917 C C . LEU A 1 120 ? 5.512 2.732 -12.283 1.00 74.56 120 LEU A C 1
ATOM 919 O O . LEU A 1 120 ? 6.021 2.258 -13.301 1.00 74.56 120 LEU A O 1
ATOM 923 N N . ILE A 1 121 ? 5.067 3.993 -12.239 1.00 72.94 121 ILE A N 1
ATOM 924 C CA . ILE A 1 121 ? 5.199 4.936 -13.359 1.00 72.94 121 ILE A CA 1
ATOM 925 C C . ILE A 1 121 ? 6.675 5.177 -13.677 1.00 72.94 121 ILE A C 1
ATOM 927 O O . ILE A 1 121 ? 7.049 5.129 -14.848 1.00 72.94 121 ILE A O 1
ATOM 931 N N . HIS A 1 122 ? 7.521 5.397 -12.667 1.00 76.06 122 HIS A N 1
ATOM 932 C CA . HIS A 1 122 ? 8.946 5.647 -12.880 1.00 76.06 122 HIS A CA 1
ATOM 933 C C . HIS A 1 122 ? 9.655 4.450 -13.528 1.00 76.06 122 HIS A C 1
ATOM 935 O O . HIS A 1 122 ? 10.298 4.613 -14.567 1.00 76.06 122 HIS A O 1
ATOM 941 N N . LEU A 1 123 ? 9.470 3.243 -12.979 1.00 72.44 123 LEU A N 1
ATOM 942 C CA . LEU A 1 123 ? 10.021 2.003 -13.542 1.00 72.44 123 LEU A CA 1
ATOM 943 C C . LEU A 1 123 ? 9.531 1.764 -14.979 1.00 72.44 123 LEU A C 1
ATOM 945 O O . LEU A 1 123 ? 10.268 1.255 -15.822 1.00 72.44 123 LEU A O 1
ATOM 949 N N . THR A 1 124 ? 8.295 2.155 -15.289 1.00 69.31 124 THR A N 1
ATOM 950 C CA . THR A 1 124 ? 7.754 2.044 -16.651 1.00 69.31 124 THR A CA 1
ATOM 951 C C . THR A 1 124 ? 8.356 3.098 -17.588 1.00 69.31 124 THR A C 1
ATOM 953 O O . THR A 1 124 ? 8.715 2.780 -18.720 1.00 69.31 124 THR A O 1
ATOM 956 N N . ASN A 1 125 ? 8.514 4.341 -17.127 1.00 68.69 125 ASN A N 1
ATOM 957 C CA . ASN A 1 125 ? 9.034 5.455 -17.923 1.00 68.69 125 ASN A CA 1
ATOM 958 C C . ASN A 1 125 ? 10.524 5.288 -18.259 1.00 68.69 125 ASN A C 1
ATOM 960 O O . ASN A 1 125 ? 10.921 5.450 -19.411 1.00 68.69 125 ASN A O 1
ATOM 964 N N . LYS A 1 126 ? 11.344 4.872 -17.284 1.00 63.91 126 LYS A N 1
ATOM 965 C CA . LYS A 1 126 ? 12.774 4.566 -17.485 1.00 63.91 126 LYS A CA 1
ATOM 966 C C . LYS A 1 126 ? 12.994 3.512 -18.576 1.00 63.91 126 LYS A C 1
ATOM 968 O O . LYS A 1 126 ? 14.009 3.512 -19.269 1.00 63.91 126 LYS A O 1
ATOM 973 N N . ARG A 1 127 ? 12.011 2.630 -18.751 1.00 61.62 127 ARG A N 1
ATOM 974 C CA . ARG A 1 127 ? 12.032 1.537 -19.715 1.00 61.62 127 ARG A CA 1
ATOM 975 C C . ARG A 1 127 ? 11.619 1.936 -21.135 1.00 61.62 127 ARG A C 1
ATOM 977 O O . ARG A 1 127 ? 12.122 1.345 -22.089 1.00 61.62 127 ARG A O 1
ATOM 984 N N . TYR A 1 128 ? 10.726 2.915 -21.279 1.00 58.53 128 TYR A N 1
ATOM 985 C CA . TYR A 1 128 ? 10.068 3.268 -22.540 1.00 58.53 128 TYR A CA 1
ATOM 986 C C . TYR A 1 128 ? 10.317 4.733 -22.904 1.00 58.53 128 TYR A C 1
ATOM 988 O O . TYR A 1 128 ? 9.510 5.613 -22.623 1.00 58.53 128 TYR A O 1
ATOM 996 N N . ARG A 1 129 ? 11.432 4.995 -23.593 1.00 55.12 129 ARG A N 1
ATOM 997 C CA . ARG A 1 129 ? 11.822 6.334 -24.068 1.00 55.12 129 ARG A CA 1
ATOM 998 C C . ARG A 1 129 ? 11.088 6.778 -25.352 1.00 55.12 129 ARG A C 1
ATOM 1000 O O . ARG A 1 129 ? 11.626 7.596 -26.089 1.00 55.12 129 ARG A O 1
ATOM 1007 N N . ASP A 1 130 ? 9.872 6.264 -25.582 1.00 53.03 130 ASP A N 1
ATOM 1008 C CA . ASP A 1 130 ? 8.920 6.726 -26.605 1.00 53.03 130 ASP A CA 1
ATOM 1009 C C . ASP A 1 130 ? 7.580 7.111 -25.946 1.00 53.03 130 ASP A C 1
ATOM 1011 O O . ASP A 1 130 ? 6.928 6.326 -25.254 1.00 53.03 130 ASP A O 1
ATOM 1015 N N . GLN A 1 131 ? 7.210 8.381 -26.116 1.00 51.00 131 GLN A N 1
ATOM 1016 C CA . GLN A 1 131 ? 6.733 9.255 -25.034 1.00 51.00 131 GLN A CA 1
ATOM 1017 C C . GLN A 1 131 ? 5.211 9.488 -24.928 1.00 51.00 131 GLN A C 1
ATOM 1019 O O . GLN A 1 131 ? 4.794 10.261 -24.068 1.00 51.00 131 GLN A O 1
ATOM 1024 N N . GLN A 1 132 ? 4.342 8.883 -25.749 1.00 49.72 132 GLN A N 1
ATOM 1025 C CA . GLN A 1 132 ? 2.972 9.432 -25.904 1.00 49.72 132 GLN A CA 1
ATOM 1026 C C . GLN A 1 132 ? 1.788 8.575 -25.409 1.00 49.72 132 GLN A C 1
ATOM 1028 O O . GLN A 1 132 ? 0.691 9.113 -25.250 1.00 49.72 132 GLN A O 1
ATOM 1033 N N . TYR A 1 133 ? 1.982 7.293 -25.066 1.00 48.03 133 TYR A N 1
ATOM 1034 C CA . TYR A 1 133 ? 0.874 6.388 -24.685 1.00 48.03 133 TYR A CA 1
ATOM 1035 C C . TYR A 1 133 ? 0.849 5.956 -23.206 1.00 48.03 133 TYR A C 1
ATOM 1037 O O . TYR A 1 133 ? -0.226 5.698 -22.670 1.00 48.03 133 TYR A O 1
ATOM 1045 N N . VAL A 1 134 ? 1.990 5.949 -22.508 1.00 52.16 134 VAL A N 1
ATOM 1046 C CA . VAL A 1 134 ? 2.092 5.527 -21.090 1.00 52.16 134 VAL A CA 1
ATOM 1047 C C . VAL A 1 134 ? 1.604 6.623 -20.120 1.00 52.16 134 VAL A C 1
ATOM 1049 O O . VAL A 1 134 ? 1.040 6.336 -19.066 1.00 52.16 134 VAL A O 1
ATOM 1052 N N . ALA A 1 135 ? 1.733 7.898 -20.507 1.00 50.94 135 ALA A N 1
ATOM 1053 C CA . ALA A 1 135 ? 1.298 9.057 -19.718 1.00 50.94 135 ALA A CA 1
ATOM 1054 C C . ALA A 1 135 ? -0.227 9.304 -19.754 1.00 50.94 135 ALA A C 1
ATOM 1056 O O . ALA A 1 135 ? -0.776 9.914 -18.840 1.00 50.94 135 ALA A O 1
ATOM 1057 N N . LYS A 1 136 ? -0.939 8.794 -20.772 1.00 51.16 136 LYS A N 1
ATOM 1058 C CA . LYS A 1 136 ? -2.409 8.892 -20.871 1.00 51.16 136 LYS A CA 1
ATOM 1059 C C . LYS A 1 136 ? -3.147 7.750 -20.154 1.00 51.16 136 LYS A C 1
ATOM 1061 O O . LYS A 1 136 ? -4.294 7.930 -19.758 1.00 51.16 136 LYS A O 1
ATOM 1066 N N . THR A 1 137 ? -2.501 6.608 -19.918 1.00 49.88 137 THR A N 1
ATOM 1067 C CA . THR A 1 137 ? -3.086 5.454 -19.207 1.00 49.88 137 THR A CA 1
ATOM 1068 C C . THR A 1 137 ? -2.989 5.590 -17.684 1.00 49.88 137 THR A C 1
ATOM 1070 O O . THR A 1 137 ? -3.986 5.340 -17.003 1.00 49.88 137 THR A O 1
ATOM 1073 N N . ALA A 1 138 ? -1.877 6.115 -17.148 1.00 52.19 138 ALA A N 1
ATOM 1074 C CA . ALA A 1 138 ? -1.760 6.523 -15.738 1.00 52.19 138 ALA A CA 1
ATOM 1075 C C . ALA A 1 138 ? -2.749 7.650 -15.355 1.00 52.19 138 ALA A C 1
ATOM 1077 O O . ALA A 1 138 ? -3.269 7.671 -14.241 1.00 52.19 138 ALA A O 1
ATOM 1078 N N . ALA A 1 139 ? -3.078 8.536 -16.303 1.00 50.25 139 ALA A N 1
ATOM 1079 C CA . ALA A 1 139 ? -4.031 9.632 -16.113 1.00 50.25 139 ALA A CA 1
ATOM 1080 C C . ALA A 1 139 ? -5.497 9.176 -15.925 1.00 50.25 139 ALA A C 1
ATOM 1082 O O . ALA A 1 139 ? -6.274 9.880 -15.287 1.00 50.25 139 ALA A O 1
ATOM 1083 N N . SER A 1 140 ? -5.891 7.998 -16.426 1.00 50.12 140 SER A N 1
ATOM 1084 C CA . SER A 1 140 ? -7.274 7.492 -16.293 1.00 50.12 140 SER A CA 1
ATOM 1085 C C . SER A 1 140 ? -7.547 6.759 -14.969 1.00 50.12 140 SER A C 1
ATOM 1087 O O . SER A 1 140 ? -8.665 6.784 -14.461 1.00 50.12 140 SER A O 1
ATOM 1089 N N . VAL A 1 141 ? -6.517 6.155 -14.369 1.00 50.72 141 VAL A N 1
ATOM 1090 C CA . VAL A 1 141 ? -6.622 5.304 -13.166 1.00 50.72 141 VAL A CA 1
ATOM 1091 C C . VAL A 1 141 ? -6.665 6.133 -11.867 1.00 50.72 141 VAL A C 1
ATOM 1093 O O . VAL A 1 141 ? -7.146 5.660 -10.841 1.00 50.72 141 VAL A O 1
ATOM 1096 N N . VAL A 1 142 ? -6.234 7.400 -11.923 1.00 52.25 142 VAL A N 1
ATOM 1097 C CA . VAL A 1 142 ? -6.226 8.366 -10.802 1.00 52.25 142 VAL A CA 1
ATOM 1098 C C . VAL A 1 142 ? -7.536 9.170 -10.700 1.00 52.25 142 VAL A C 1
ATOM 1100 O O . VAL A 1 142 ? -7.854 9.699 -9.637 1.00 52.25 142 VAL A O 1
ATOM 1103 N N . LEU A 1 143 ? -8.348 9.230 -11.764 1.00 48.84 143 LEU A N 1
ATOM 1104 C CA . LEU A 1 143 ? -9.514 10.124 -11.830 1.00 48.84 143 LEU A CA 1
ATOM 1105 C C . LEU A 1 143 ? -10.790 9.608 -11.116 1.00 48.84 143 LEU A C 1
ATOM 1107 O O . LEU A 1 143 ? -11.737 10.370 -10.965 1.00 48.84 143 LEU A O 1
ATOM 1111 N N . PHE A 1 144 ? -10.854 8.353 -10.648 1.00 45.59 144 PHE A N 1
ATOM 1112 C CA . PHE A 1 144 ? -12.082 7.741 -10.085 1.00 45.59 144 PHE A CA 1
ATOM 1113 C C . PHE A 1 144 ? -11.951 7.338 -8.606 1.00 45.59 144 PHE A C 1
ATOM 1115 O O . PHE A 1 144 ? -12.371 6.265 -8.174 1.00 45.59 144 PHE A O 1
ATOM 1122 N N . HIS A 1 145 ? -11.369 8.219 -7.800 1.00 50.06 145 HIS A N 1
ATOM 1123 C CA . HIS A 1 145 ? -10.986 7.982 -6.404 1.00 50.06 145 HIS A CA 1
ATOM 1124 C C . HIS A 1 145 ? -12.145 7.707 -5.404 1.00 50.06 145 HIS A C 1
ATOM 1126 O O . HIS A 1 145 ? -11.921 7.719 -4.199 1.00 50.06 145 HIS A O 1
ATOM 1132 N N . GLY A 1 146 ? -13.378 7.440 -5.853 1.00 52.38 146 GLY A N 1
ATOM 1133 C CA . GLY A 1 146 ? -14.564 7.407 -4.986 1.00 52.38 146 GLY A CA 1
ATOM 1134 C C . GLY A 1 146 ? -15.302 6.075 -4.809 1.00 52.38 146 GLY A C 1
ATOM 1135 O O . GLY A 1 146 ? -15.964 5.922 -3.787 1.00 52.38 146 GLY A O 1
ATOM 1136 N N . THR A 1 147 ? -15.257 5.117 -5.749 1.00 48.72 147 THR A N 1
ATOM 1137 C CA . THR A 1 147 ? -16.354 4.116 -5.807 1.00 48.72 147 THR A CA 1
ATOM 1138 C C . THR A 1 147 ? -16.016 2.627 -5.692 1.00 48.72 147 THR A C 1
ATOM 1140 O O . THR A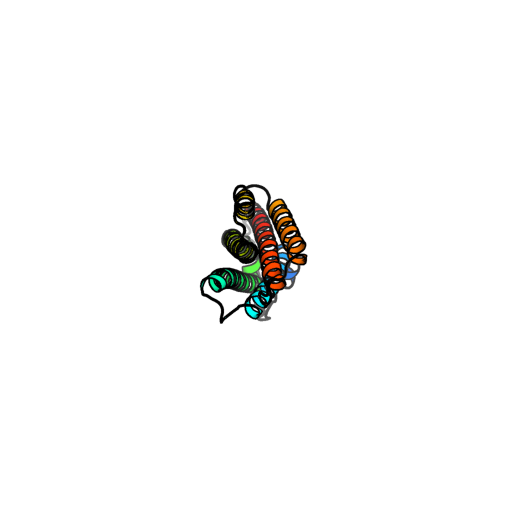 1 147 ? -16.896 1.898 -5.248 1.00 48.72 147 THR A O 1
ATOM 1143 N N . LEU A 1 148 ? -14.812 2.112 -5.978 1.00 52.72 148 LEU A N 1
ATOM 1144 C CA . LEU A 1 148 ? -14.546 0.666 -5.809 1.00 52.72 148 LEU A CA 1
ATOM 1145 C C . LEU A 1 148 ? -13.063 0.340 -5.579 1.00 52.72 148 LEU A C 1
ATOM 1147 O O . LEU A 1 148 ? -12.278 0.211 -6.515 1.00 52.72 148 LEU A O 1
ATOM 1151 N N . SER A 1 149 ? -12.702 0.067 -4.327 1.00 57.28 149 SER A N 1
ATOM 1152 C CA . SER A 1 149 ? -11.405 -0.512 -3.945 1.00 57.28 149 SER A CA 1
ATOM 1153 C C . SER A 1 149 ? -11.090 -1.848 -4.626 1.00 57.28 149 SER A C 1
ATOM 1155 O O . SER A 1 149 ? -9.926 -2.184 -4.815 1.00 57.28 149 SER A O 1
ATOM 1157 N N . TYR A 1 150 ? -12.118 -2.587 -5.048 1.00 52.47 150 TYR A N 1
ATOM 1158 C CA . TYR A 1 150 ? -11.984 -3.843 -5.786 1.00 52.47 150 TYR A CA 1
ATOM 1159 C C . TYR A 1 150 ? -11.525 -3.629 -7.241 1.00 52.47 150 TYR A C 1
ATOM 1161 O O . TYR A 1 150 ? -10.678 -4.366 -7.739 1.00 52.47 150 TYR A O 1
ATOM 1169 N N . LEU A 1 151 ? -12.016 -2.576 -7.910 1.00 54.81 151 LEU A N 1
ATOM 1170 C CA . LEU A 1 151 ? -11.632 -2.260 -9.293 1.00 54.81 151 LEU A CA 1
ATOM 1171 C C . LEU A 1 151 ? -10.202 -1.718 -9.384 1.00 54.81 151 LEU A C 1
ATOM 1173 O O . LEU A 1 151 ? -9.532 -1.967 -10.383 1.00 54.81 151 LEU A O 1
ATOM 1177 N N . LEU A 1 152 ? -9.711 -1.051 -8.333 1.00 58.94 152 LEU A N 1
ATOM 1178 C CA . LEU A 1 152 ? -8.318 -0.603 -8.253 1.00 58.94 152 LEU A CA 1
ATOM 1179 C C . LEU A 1 152 ? -7.350 -1.785 -8.257 1.00 58.94 152 LEU A C 1
ATOM 1181 O O . LEU A 1 152 ? -6.426 -1.794 -9.059 1.00 58.94 152 LEU A O 1
ATOM 1185 N N . VAL A 1 153 ? -7.599 -2.821 -7.449 1.00 56.75 153 VAL A N 1
ATOM 1186 C CA . VAL A 1 153 ? -6.751 -4.026 -7.435 1.00 56.75 153 VAL A CA 1
ATOM 1187 C C . VAL A 1 153 ? -6.730 -4.692 -8.806 1.00 56.75 153 VAL A C 1
ATOM 1189 O O . VAL A 1 153 ? -5.659 -4.983 -9.332 1.00 56.75 153 VAL A O 1
ATOM 1192 N N . CYS A 1 154 ? -7.897 -4.879 -9.425 1.00 55.88 154 CYS A N 1
ATOM 1193 C CA . CYS A 1 154 ? -7.990 -5.496 -10.747 1.00 55.88 154 CYS A CA 1
ATOM 1194 C C . CYS A 1 154 ? -7.314 -4.651 -11.841 1.00 55.88 154 CYS A C 1
ATOM 1196 O O . CYS A 1 154 ? -6.598 -5.197 -12.678 1.00 55.88 154 CYS A O 1
ATOM 1198 N N . SER A 1 155 ? -7.492 -3.326 -11.828 1.00 59.69 155 SER A N 1
ATOM 1199 C CA . SER A 1 155 ? -6.872 -2.417 -12.801 1.00 59.69 155 SER A CA 1
ATOM 1200 C C . SER A 1 155 ? -5.356 -2.334 -12.622 1.00 59.69 155 SER A C 1
ATOM 1202 O O . SER A 1 155 ? -4.620 -2.341 -13.606 1.00 59.69 155 SER A O 1
ATOM 1204 N N . SER A 1 156 ? -4.877 -2.304 -11.379 1.00 60.31 156 SER A N 1
ATOM 1205 C CA . SER A 1 156 ? -3.453 -2.321 -11.046 1.00 60.31 156 SER A CA 1
ATOM 1206 C C . SER A 1 156 ? -2.781 -3.634 -11.440 1.00 60.31 156 SER A C 1
ATOM 1208 O O . SER A 1 156 ? -1.688 -3.603 -11.996 1.00 60.31 156 SER A O 1
ATOM 1210 N N . ILE A 1 157 ? -3.434 -4.779 -11.217 1.00 60.84 157 ILE A N 1
ATOM 1211 C CA . ILE A 1 157 ? -2.919 -6.094 -11.626 1.00 60.84 157 ILE A CA 1
ATOM 1212 C C . ILE A 1 157 ? -2.922 -6.235 -13.153 1.00 60.84 157 ILE A C 1
ATOM 1214 O O . ILE A 1 157 ? -1.968 -6.774 -13.704 1.00 60.84 157 ILE A O 1
ATOM 1218 N N . ASN A 1 158 ? -3.940 -5.728 -13.854 1.00 61.25 158 ASN A N 1
ATOM 1219 C CA . ASN A 1 158 ? -3.966 -5.737 -15.320 1.00 61.25 158 ASN A CA 1
ATOM 1220 C C . ASN A 1 158 ? -2.887 -4.830 -15.922 1.00 61.25 158 ASN A C 1
ATOM 1222 O O . ASN A 1 158 ? -2.218 -5.238 -16.869 1.00 61.25 158 ASN A O 1
ATOM 1226 N N . LEU A 1 159 ? -2.672 -3.643 -15.348 1.00 62.38 159 LEU A N 1
ATOM 1227 C CA . LEU A 1 159 ? -1.566 -2.766 -15.732 1.00 62.38 159 LEU A CA 1
ATOM 1228 C C . LEU A 1 159 ? -0.221 -3.458 -15.477 1.00 62.38 159 LEU A C 1
ATOM 1230 O O . LEU A 1 159 ? 0.638 -3.472 -16.350 1.00 62.38 159 LEU A O 1
ATOM 1234 N N . LEU A 1 160 ? -0.058 -4.089 -14.312 1.00 62.16 160 LEU A N 1
ATOM 1235 C CA . LEU A 1 160 ? 1.146 -4.840 -13.979 1.00 62.16 160 LEU A CA 1
ATOM 1236 C C . LEU A 1 160 ? 1.375 -5.997 -14.956 1.00 62.16 160 LEU A C 1
ATOM 1238 O O . LEU A 1 160 ? 2.489 -6.170 -15.433 1.00 62.16 160 LEU A O 1
ATOM 1242 N N . ARG A 1 161 ? 0.330 -6.763 -15.291 1.00 61.22 161 ARG A N 1
ATOM 1243 C CA . ARG A 1 161 ? 0.390 -7.849 -16.276 1.00 61.22 161 ARG A CA 1
ATOM 1244 C C . ARG A 1 161 ? 0.827 -7.325 -17.636 1.00 61.22 161 ARG A C 1
ATOM 1246 O O . ARG A 1 161 ? 1.688 -7.936 -18.252 1.00 61.22 161 ARG A O 1
ATOM 1253 N N . GLU A 1 162 ? 0.249 -6.221 -18.096 1.00 63.38 162 GLU A N 1
ATOM 1254 C CA . GLU A 1 162 ? 0.592 -5.615 -19.383 1.00 63.38 162 GLU A CA 1
ATOM 1255 C C . GLU A 1 162 ? 2.050 -5.128 -19.397 1.00 63.38 162 GLU A C 1
ATOM 1257 O O . GLU A 1 162 ? 2.769 -5.348 -20.370 1.00 63.38 162 GLU A O 1
ATOM 1262 N N . VAL A 1 163 ? 2.523 -4.535 -18.296 1.00 61.28 163 VAL A N 1
ATOM 1263 C CA . VAL A 1 163 ? 3.914 -4.080 -18.156 1.00 61.28 163 VAL A CA 1
ATOM 1264 C C . VAL A 1 163 ? 4.891 -5.260 -18.077 1.00 61.28 163 VAL A C 1
ATOM 1266 O O . VAL A 1 163 ? 5.927 -5.232 -18.738 1.00 61.28 163 VAL A O 1
ATOM 1269 N N . VAL A 1 164 ? 4.553 -6.327 -17.344 1.00 63.50 164 VAL A N 1
ATOM 1270 C CA . VAL A 1 164 ? 5.359 -7.561 -17.273 1.00 63.50 164 VAL A CA 1
ATOM 1271 C C . VAL A 1 164 ? 5.385 -8.281 -18.623 1.00 63.50 164 VAL A C 1
ATOM 1273 O O . VAL A 1 164 ? 6.456 -8.660 -19.082 1.00 63.50 164 VAL A O 1
ATOM 1276 N N . ALA A 1 165 ? 4.244 -8.427 -19.300 1.00 61.44 165 ALA A N 1
ATOM 1277 C CA . ALA A 1 165 ? 4.161 -9.105 -20.596 1.00 61.44 165 ALA A CA 1
ATOM 1278 C C . ALA A 1 165 ? 4.945 -8.366 -21.692 1.00 61.44 165 ALA A C 1
ATOM 1280 O O . ALA A 1 165 ? 5.540 -8.993 -22.565 1.00 61.44 165 ALA A O 1
ATOM 1281 N N . ARG A 1 166 ? 4.989 -7.028 -21.640 1.00 58.19 166 ARG A N 1
ATOM 1282 C CA . ARG A 1 166 ? 5.784 -6.213 -22.573 1.00 58.19 166 ARG A CA 1
ATOM 1283 C C . ARG A 1 166 ? 7.278 -6.164 -22.233 1.00 58.19 166 ARG A C 1
ATOM 1285 O O . ARG A 1 166 ? 8.083 -5.817 -23.097 1.00 58.19 166 ARG A O 1
ATOM 1292 N N . ASN A 1 167 ? 7.658 -6.537 -21.012 1.00 57.41 167 ASN A N 1
ATOM 1293 C CA . ASN A 1 167 ? 9.049 -6.597 -20.566 1.00 57.41 167 ASN A CA 1
ATOM 1294 C C . ASN A 1 167 ? 9.828 -7.786 -21.163 1.00 57.41 167 ASN A C 1
ATOM 1296 O O . ASN A 1 167 ? 11.033 -7.660 -21.354 1.00 57.41 167 ASN A O 1
ATOM 1300 N N . ASP A 1 168 ? 9.171 -8.891 -21.534 1.00 59.69 168 ASP A N 1
ATOM 1301 C CA . ASP A 1 168 ? 9.851 -10.068 -22.111 1.00 59.69 168 ASP A CA 1
ATOM 1302 C C . ASP A 1 168 ? 10.541 -9.780 -23.463 1.00 59.69 168 ASP A C 1
ATOM 1304 O O . ASP A 1 168 ? 11.490 -10.471 -23.837 1.00 59.69 168 ASP A O 1
ATOM 1308 N N . GLY A 1 169 ? 10.107 -8.744 -24.195 1.00 57.12 169 GLY A N 1
ATOM 1309 C CA . GLY A 1 169 ? 10.579 -8.444 -25.554 1.00 57.12 169 GLY A CA 1
ATOM 1310 C C . GLY A 1 169 ? 11.828 -7.559 -25.654 1.00 57.12 169 GLY A C 1
ATOM 1311 O O . GLY A 1 169 ? 12.454 -7.502 -26.709 1.00 57.12 169 GLY A O 1
ATOM 1312 N N . TYR A 1 170 ? 12.224 -6.870 -24.585 1.00 53.44 170 TYR A N 1
ATOM 1313 C CA . TYR A 1 170 ? 13.353 -5.937 -24.607 1.00 53.44 170 TYR A CA 1
ATOM 1314 C C . TYR A 1 170 ? 14.193 -6.196 -23.351 1.00 53.44 170 TYR A C 1
ATOM 1316 O O . TYR A 1 170 ? 13.641 -6.543 -22.312 1.00 53.44 170 TYR A O 1
ATOM 1324 N N . LYS A 1 171 ? 15.519 -6.028 -23.364 1.00 50.97 171 LYS A N 1
ATOM 1325 C CA . LYS A 1 171 ? 16.371 -6.198 -22.164 1.00 50.97 171 LYS A CA 1
ATOM 1326 C C . LYS A 1 171 ? 17.200 -4.936 -21.906 1.00 50.97 171 LYS A C 1
ATOM 1328 O O . LYS A 1 171 ? 18.286 -4.786 -22.441 1.00 50.97 171 LYS A O 1
ATOM 1333 N N . ILE A 1 172 ? 16.685 -4.026 -21.084 1.00 53.53 172 ILE A N 1
ATOM 1334 C CA . ILE A 1 172 ? 17.451 -2.974 -20.407 1.00 53.53 172 ILE A CA 1
ATOM 1335 C C . ILE A 1 172 ? 17.862 -3.538 -19.042 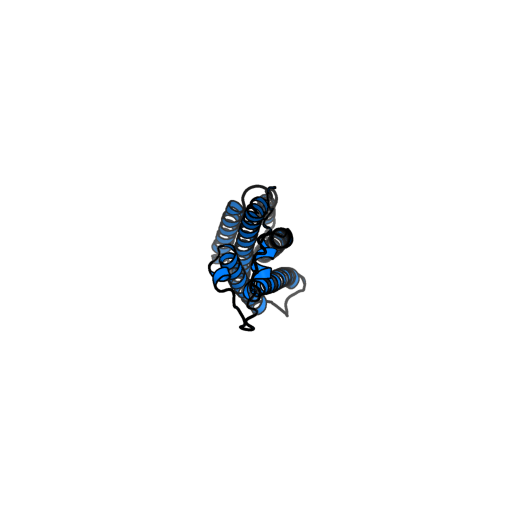1.00 53.53 172 ILE A C 1
ATOM 1337 O O . ILE A 1 172 ? 17.030 -4.059 -18.295 1.00 53.53 172 ILE A O 1
ATOM 1341 N N . HIS A 1 173 ? 19.156 -3.481 -18.742 1.00 55.44 173 HIS A N 1
ATOM 1342 C CA . HIS A 1 173 ? 19.745 -4.017 -17.518 1.00 55.44 173 HIS A CA 1
ATOM 1343 C C . HIS A 1 173 ? 19.575 -3.040 -16.350 1.00 55.44 173 HIS A C 1
ATOM 1345 O O . HIS A 1 173 ? 20.498 -2.319 -15.992 1.00 55.44 173 HIS A O 1
ATOM 1351 N N . GLU A 1 174 ? 18.390 -3.023 -15.742 1.00 63.69 174 GLU A N 1
ATOM 1352 C CA . GLU A 1 174 ? 18.214 -2.468 -14.400 1.00 63.69 174 GLU A CA 1
ATOM 1353 C C . GLU A 1 174 ? 18.192 -3.609 -13.376 1.00 63.69 174 GLU A C 1
ATOM 1355 O O . GLU A 1 174 ? 17.381 -4.539 -13.462 1.00 63.69 174 GLU A O 1
ATOM 1360 N N . THR A 1 175 ? 19.115 -3.560 -12.415 1.00 66.12 175 THR A N 1
ATOM 1361 C CA . THR A 1 175 ? 19.267 -4.588 -11.382 1.00 66.12 175 THR A CA 1
ATOM 1362 C C . THR A 1 175 ? 17.991 -4.689 -10.549 1.00 66.12 175 THR A C 1
ATOM 1364 O O . THR A 1 175 ? 17.566 -3.724 -9.918 1.00 66.12 175 THR A O 1
ATOM 1367 N N . GLY A 1 176 ? 17.368 -5.869 -10.545 1.00 71.31 176 GLY A N 1
ATOM 1368 C CA . GLY A 1 176 ? 16.134 -6.096 -9.794 1.00 71.31 176 GLY A CA 1
ATOM 1369 C C . GLY A 1 176 ? 14.883 -5.449 -10.389 1.00 71.31 176 GLY A C 1
ATOM 1370 O O . GLY A 1 176 ? 13.911 -5.268 -9.672 1.00 71.31 176 GLY A O 1
ATOM 1371 N N . TYR A 1 177 ? 14.849 -5.105 -11.677 1.00 72.81 177 TYR A N 1
ATOM 1372 C CA . TYR A 1 177 ? 13.661 -4.494 -12.293 1.00 72.81 177 TYR A CA 1
ATOM 1373 C C . TYR A 1 177 ? 12.354 -5.262 -12.005 1.00 72.81 177 TYR A C 1
ATOM 1375 O O . TYR A 1 177 ? 11.387 -4.700 -11.491 1.00 72.81 177 TYR A O 1
ATOM 1383 N N . ASN A 1 178 ? 12.352 -6.576 -12.256 1.00 74.25 178 ASN A N 1
ATOM 1384 C CA . ASN A 1 178 ? 11.183 -7.431 -12.028 1.00 74.25 178 ASN A CA 1
ATOM 1385 C C . ASN A 1 178 ? 10.779 -7.479 -10.549 1.00 74.25 178 ASN A C 1
ATOM 1387 O O . ASN A 1 178 ? 9.592 -7.508 -10.233 1.00 74.25 178 ASN A O 1
ATOM 1391 N N . SER A 1 179 ? 11.754 -7.475 -9.637 1.00 75.75 179 SER A N 1
ATOM 1392 C CA . SER A 1 179 ? 11.487 -7.506 -8.201 1.00 75.75 179 SER A CA 1
ATOM 1393 C C . SER A 1 179 ? 10.971 -6.156 -7.696 1.00 75.75 179 SER A C 1
ATOM 1395 O O . SER A 1 179 ? 10.015 -6.129 -6.922 1.00 75.75 179 SER A O 1
ATOM 1397 N N . LYS A 1 180 ? 11.504 -5.035 -8.190 1.00 74.19 180 LYS A N 1
ATOM 1398 C CA . LYS A 1 180 ? 10.997 -3.686 -7.888 1.00 74.19 180 LYS A CA 1
ATOM 1399 C C . LYS A 1 180 ? 9.564 -3.497 -8.387 1.00 74.19 180 LYS A C 1
ATOM 1401 O O . LYS A 1 180 ? 8.710 -3.022 -7.640 1.00 74.19 180 LYS A O 1
ATOM 1406 N N . LEU A 1 181 ? 9.274 -3.954 -9.606 1.00 76.25 181 LEU A N 1
ATOM 1407 C CA . LEU A 1 181 ? 7.932 -3.920 -10.186 1.00 76.25 181 LEU A CA 1
ATOM 1408 C C . LEU A 1 181 ? 6.943 -4.788 -9.391 1.00 76.25 181 LEU A C 1
ATOM 1410 O O . LEU A 1 181 ? 5.839 -4.350 -9.064 1.00 76.25 181 LEU A O 1
ATOM 1414 N N . PHE A 1 182 ? 7.367 -5.996 -9.014 1.00 76.06 182 PHE A N 1
ATOM 1415 C CA . PHE A 1 182 ? 6.597 -6.879 -8.142 1.00 76.06 182 PHE A CA 1
ATOM 1416 C C . PHE A 1 182 ? 6.339 -6.251 -6.763 1.00 76.06 182 PHE A C 1
ATOM 1418 O O . PHE A 1 182 ? 5.224 -6.333 -6.255 1.00 76.06 182 PHE A O 1
ATOM 1425 N N . SER A 1 183 ? 7.316 -5.558 -6.172 1.00 69.56 183 SER A N 1
ATOM 1426 C CA . SER A 1 183 ? 7.119 -4.854 -4.899 1.00 69.56 183 SER A CA 1
ATOM 1427 C C . SER A 1 183 ? 6.130 -3.687 -5.014 1.00 69.56 183 SER A C 1
ATOM 1429 O O . SER A 1 183 ? 5.254 -3.536 -4.160 1.00 69.56 183 SER A O 1
ATOM 1431 N N . GLY A 1 184 ? 6.178 -2.924 -6.112 1.00 70.69 184 GLY A N 1
ATOM 1432 C CA . GLY A 1 184 ? 5.158 -1.915 -6.417 1.00 70.69 184 GLY A CA 1
ATOM 1433 C C . GLY A 1 184 ? 3.748 -2.517 -6.481 1.00 70.69 184 GLY A C 1
ATOM 1434 O O . GLY A 1 184 ? 2.806 -1.969 -5.906 1.00 70.69 184 GLY A O 1
ATOM 1435 N N . ALA A 1 185 ? 3.605 -3.701 -7.084 1.00 76.75 185 ALA A N 1
ATOM 1436 C CA . ALA A 1 185 ? 2.342 -4.438 -7.089 1.00 76.75 185 ALA A CA 1
ATOM 1437 C C . ALA A 1 185 ? 1.889 -4.867 -5.690 1.00 76.75 185 ALA A C 1
ATOM 1439 O O . ALA A 1 185 ? 0.717 -4.704 -5.347 1.00 76.75 185 ALA A O 1
ATOM 1440 N N . LEU A 1 186 ? 2.809 -5.378 -4.865 1.00 73.38 186 LEU A N 1
ATOM 1441 C CA . LEU A 1 186 ? 2.519 -5.716 -3.470 1.00 73.38 186 LEU A CA 1
ATOM 1442 C C . LEU A 1 186 ? 2.047 -4.487 -2.685 1.00 73.38 186 LEU A C 1
ATOM 1444 O O . LEU A 1 186 ? 1.126 -4.607 -1.879 1.00 73.38 186 LEU A O 1
ATOM 1448 N N . GLY A 1 187 ? 2.600 -3.302 -2.958 1.00 70.19 187 GLY A N 1
ATOM 1449 C CA . GLY A 1 187 ? 2.129 -2.041 -2.381 1.00 70.19 187 GLY A CA 1
ATOM 1450 C C . GLY A 1 187 ? 0.679 -1.707 -2.748 1.00 70.19 187 GLY A C 1
ATOM 1451 O O . GLY A 1 187 ? -0.100 -1.287 -1.888 1.00 70.19 187 GLY A O 1
ATOM 1452 N N . LEU A 1 188 ? 0.269 -1.969 -3.992 1.00 77.12 188 LEU A N 1
ATOM 1453 C CA . LEU A 1 188 ? -1.120 -1.784 -4.439 1.00 77.12 188 LEU A CA 1
ATOM 1454 C C . LEU A 1 188 ? -2.070 -2.814 -3.808 1.00 77.12 188 LEU A C 1
ATOM 1456 O O . LEU A 1 188 ? -3.180 -2.466 -3.400 1.00 77.12 188 LEU A O 1
ATOM 1460 N N . VAL A 1 189 ? -1.628 -4.061 -3.632 1.00 77.88 189 VAL A N 1
ATOM 1461 C CA . VAL A 1 189 ? -2.388 -5.069 -2.871 1.00 77.88 189 VAL A CA 1
ATOM 1462 C C . VAL A 1 189 ? -2.522 -4.652 -1.403 1.00 77.88 189 VAL A C 1
ATOM 1464 O O . VAL A 1 189 ? -3.610 -4.744 -0.832 1.00 77.88 189 VAL A O 1
ATOM 1467 N N . ASN A 1 190 ? -1.453 -4.130 -0.797 1.00 76.00 190 ASN A N 1
ATOM 1468 C CA . ASN A 1 190 ? -1.480 -3.662 0.588 1.00 76.00 190 ASN A CA 1
ATOM 1469 C C . ASN A 1 190 ? -2.443 -2.476 0.757 1.00 76.00 190 ASN A C 1
ATOM 1471 O O . ASN A 1 190 ? -3.245 -2.448 1.688 1.00 76.00 190 ASN A O 1
ATOM 1475 N N . THR A 1 191 ? -2.458 -1.554 -0.209 1.00 75.88 191 THR A N 1
ATOM 1476 C CA . THR A 1 191 ? -3.438 -0.457 -0.292 1.00 75.88 191 THR A CA 1
ATOM 1477 C C . THR A 1 191 ? -4.875 -0.980 -0.207 1.00 75.88 191 THR A C 1
ATOM 1479 O O . THR A 1 191 ? -5.693 -0.451 0.544 1.00 75.88 191 THR A O 1
ATOM 1482 N N . ALA A 1 192 ? -5.198 -2.060 -0.919 1.00 77.00 192 ALA A N 1
ATOM 1483 C CA . ALA A 1 192 ? -6.538 -2.639 -0.886 1.00 77.00 192 ALA A CA 1
ATOM 1484 C C . ALA A 1 192 ? -6.910 -3.227 0.479 1.00 77.00 192 ALA A C 1
ATOM 1486 O O . ALA A 1 192 ? -8.053 -3.078 0.921 1.00 77.00 192 ALA A O 1
ATOM 1487 N N . LEU A 1 193 ? -5.947 -3.838 1.175 1.00 77.69 193 LEU A N 1
ATOM 1488 C CA . LEU A 1 193 ? -6.144 -4.283 2.554 1.00 77.69 193 LEU A CA 1
ATOM 1489 C C . LEU A 1 193 ? -6.380 -3.100 3.496 1.00 77.69 193 LEU A C 1
ATOM 1491 O O . LEU A 1 193 ? -7.215 -3.209 4.396 1.00 77.69 193 LEU A O 1
ATOM 1495 N N . TYR A 1 194 ? -5.687 -1.974 3.303 1.00 78.19 194 TYR A N 1
ATOM 1496 C CA . TYR A 1 194 ? -5.940 -0.749 4.067 1.00 78.19 194 TYR A CA 1
ATOM 1497 C C . TYR A 1 194 ? -7.358 -0.211 3.823 1.00 78.19 194 TYR A C 1
ATOM 1499 O O . TYR A 1 194 ? -8.047 0.129 4.789 1.00 78.19 194 TYR A O 1
ATOM 1507 N N . ILE A 1 195 ? -7.855 -0.241 2.581 1.00 78.69 195 ILE A N 1
ATOM 1508 C CA . ILE A 1 195 ? -9.238 0.164 2.281 1.00 78.69 195 ILE A CA 1
ATOM 1509 C C . ILE A 1 195 ? -10.253 -0.786 2.920 1.00 78.69 195 ILE A C 1
ATOM 1511 O O . ILE A 1 195 ? -11.222 -0.334 3.532 1.00 78.69 195 ILE A O 1
ATOM 1515 N N . LEU A 1 196 ? -10.040 -2.100 2.812 1.00 79.38 196 LEU A N 1
ATOM 1516 C CA . LEU A 1 196 ? -10.909 -3.102 3.433 1.00 79.38 196 LEU A CA 1
ATOM 1517 C C . LEU A 1 196 ? -10.990 -2.890 4.954 1.00 79.38 196 LEU A C 1
ATOM 1519 O O . LEU A 1 196 ? -12.082 -2.902 5.527 1.00 79.38 196 LEU A O 1
ATOM 1523 N N . SER A 1 197 ? -9.838 -2.638 5.584 1.00 77.94 197 SER A N 1
ATOM 1524 C CA . SER A 1 197 ? -9.742 -2.333 7.012 1.00 77.94 197 SER A CA 1
ATOM 1525 C C . SER A 1 197 ? -10.495 -1.048 7.367 1.00 77.94 197 SER A C 1
ATOM 1527 O O . SER A 1 197 ? -11.255 -1.026 8.333 1.00 77.94 197 SER A O 1
ATOM 1529 N N . SER A 1 198 ? -10.371 -0.003 6.542 1.00 76.94 198 SER A N 1
ATOM 1530 C CA . SER A 1 198 ? -11.095 1.261 6.718 1.00 76.94 198 SER A CA 1
ATOM 1531 C C . SER A 1 198 ? -12.618 1.070 6.658 1.00 76.94 198 SER A C 1
ATOM 1533 O O . SER A 1 198 ? -13.328 1.472 7.581 1.00 76.94 198 SER A O 1
ATOM 1535 N N . ILE A 1 199 ? -13.136 0.359 5.646 1.00 77.31 199 ILE A N 1
ATOM 1536 C CA . ILE A 1 199 ? -14.578 0.070 5.515 1.00 77.31 199 ILE A CA 1
ATOM 1537 C C . ILE A 1 199 ? -15.094 -0.713 6.729 1.00 77.31 199 ILE A C 1
ATOM 1539 O O . ILE A 1 199 ? -16.172 -0.417 7.258 1.00 77.31 199 ILE A O 1
ATOM 1543 N N . TYR A 1 200 ? -14.344 -1.723 7.176 1.00 75.12 200 TYR A N 1
ATOM 1544 C CA . TYR A 1 200 ? -14.734 -2.534 8.327 1.00 75.12 200 TYR A CA 1
ATOM 1545 C C . TYR A 1 200 ? -14.709 -1.727 9.632 1.00 75.12 200 TYR A C 1
ATOM 1547 O O . TYR A 1 200 ? -15.630 -1.838 10.448 1.00 75.12 200 TYR A O 1
ATOM 1555 N N . SER A 1 201 ? -13.700 -0.875 9.807 1.00 71.50 201 SER A N 1
ATOM 1556 C CA . SER A 1 201 ? -13.575 0.006 10.966 1.00 71.50 201 SER A CA 1
ATOM 1557 C C . SER A 1 201 ? -14.733 1.014 11.024 1.00 71.50 201 SER A C 1
ATOM 1559 O O . SER A 1 201 ? -15.388 1.119 12.058 1.00 71.50 201 SER A O 1
ATOM 1561 N N . VAL A 1 202 ? -15.130 1.623 9.897 1.00 72.31 202 VAL A N 1
ATOM 1562 C CA . VAL A 1 202 ? -16.317 2.505 9.823 1.00 72.31 202 VAL A CA 1
ATOM 1563 C C . VAL A 1 202 ? -17.614 1.763 10.174 1.00 72.31 202 VAL A C 1
ATOM 1565 O O . VAL A 1 202 ? -18.471 2.293 10.885 1.00 72.31 202 VAL A O 1
ATOM 1568 N N . ARG A 1 203 ? -17.783 0.521 9.702 1.00 73.19 203 ARG A N 1
ATOM 1569 C CA . ARG A 1 203 ? -18.956 -0.306 10.049 1.00 73.19 203 ARG A CA 1
ATOM 1570 C C . ARG A 1 203 ? -18.995 -0.670 11.530 1.00 73.19 203 ARG A C 1
ATOM 1572 O O . ARG A 1 203 ? -20.082 -0.753 12.094 1.00 73.19 203 ARG A O 1
ATOM 1579 N N . THR A 1 204 ? -17.833 -0.900 12.132 1.00 68.19 204 THR A N 1
ATOM 1580 C CA . THR A 1 204 ? -17.702 -1.208 13.560 1.00 68.19 204 THR A CA 1
ATOM 1581 C C . THR A 1 204 ? -17.988 0.032 14.403 1.00 68.19 204 THR A C 1
ATOM 1583 O O . THR A 1 204 ? -18.789 -0.051 15.328 1.00 68.19 204 THR A O 1
ATOM 1586 N N . PHE A 1 205 ? -17.451 1.192 14.014 1.00 64.38 205 PHE A N 1
ATOM 1587 C CA . PHE A 1 205 ? -17.732 2.483 14.645 1.00 64.38 205 PHE A CA 1
ATOM 1588 C C . PHE A 1 205 ? -19.227 2.830 14.632 1.00 64.38 205 PHE A C 1
ATOM 1590 O O . PHE A 1 205 ? -19.763 3.267 15.637 1.00 64.38 205 PHE A O 1
ATOM 1597 N N . ARG A 1 206 ? -19.937 2.575 13.523 1.00 62.66 206 ARG A N 1
ATOM 1598 C CA . ARG A 1 206 ? -21.390 2.827 13.432 1.00 62.66 206 ARG A CA 1
ATOM 1599 C C . ARG A 1 206 ? -22.265 1.875 14.258 1.00 62.66 206 ARG A C 1
ATOM 1601 O O . ARG A 1 206 ? -23.460 2.133 14.369 1.00 62.66 206 ARG A O 1
ATOM 1608 N N . ARG A 1 207 ? -21.729 0.745 14.730 1.00 60.00 207 ARG A N 1
ATOM 1609 C CA . ARG A 1 207 ? -22.477 -0.295 15.464 1.00 60.00 207 ARG A CA 1
ATOM 1610 C C . ARG A 1 207 ? -22.200 -0.302 16.971 1.00 60.00 207 ARG A C 1
ATOM 1612 O O . ARG A 1 207 ? -22.908 -1.014 17.679 1.00 60.00 207 ARG A O 1
ATOM 1619 N N . GLY A 1 208 ? -21.160 0.396 17.427 1.00 51.62 208 GLY A N 1
ATOM 1620 C CA . GLY A 1 208 ? -20.787 0.529 18.840 1.00 51.62 208 GLY A CA 1
ATOM 1621 C C . GLY A 1 208 ? -21.339 1.797 19.461 1.00 51.62 208 GLY A C 1
ATOM 1622 O O . GLY A 1 208 ? -21.463 1.776 20.704 1.00 51.62 208 GLY A O 1
#

Sequence (208 aa):
MSTQVTVHRMVTTTTTSAFLVNVGYIKTFPGIVKIFQILLGCVAVGIIGHYIGWNGHSDELVPELFFLLIATTCLITTTILLLSCLCSIATASIIPKTLFETLYHLVATLLYFASALYLLIHLTNKRYRDQQYVAKTAASVVLFHGTLSYLLVCSSINLLREVVARNDGYKIHETGYNSKLFSGALGLVNTALYILSSIYSVRTFRRG

Secondary structure (DSSP, 8-state):
-----------------S----HHHHTSHHHHHHHHHHHHHHHHHHHHHHH--TTS-HHHHHHHHHHHHHHHHHHHHHHHHHHHHHH-HHHHHHGGGSHHHHHHHHHHHHHHHHHHHHHHHHHHHHH----SSHHHHHHHHSS-TTS-HHHHHHHHHHHHHHHHHHHTT-----TTHHHHHHHHHHHHHHHHHHHHHHHHHHHHHTT-

Foldseek 3Di:
DDDDDDDDDDDDDPPDPDQQFPPVLCPDPLNVLLVLLLVLLVLLLVLLVVQQDPPDDPLLNVLSVQLNVLSVVLNVVSVVLSVQLGRDVVSVVVVLLDCVLLVSLVVSLVSLLVSLLSLLLSLLCVVDVPDDDSVVLSVVLPPCPPDDLPVQLVSLVVVLVVSVVVPVPDDDDRGSSVSSSVSSNSSSVSSSSSVVSNVVSVVSNVVD

Radius of gyration: 22.61 Å; chains: 1; bounding box: 68×26×80 Å

pLDDT: mean 70.86, std 12.44, range [45.59, 92.19]

Organism: Petrolisthes cinctipes (NCBI:txid88211)